Protein AF-A0A4Q8QFT1-F1 (afdb_monomer_lite)

Structure (mmCIF, N/CA/C/O backbone):
data_AF-A0A4Q8QFT1-F1
#
_entry.id   AF-A0A4Q8QFT1-F1
#
loop_
_atom_site.group_PDB
_atom_site.id
_atom_site.type_symbol
_atom_site.label_atom_id
_atom_site.label_alt_id
_atom_site.label_comp_id
_atom_site.label_asym_id
_atom_site.label_entity_id
_atom_site.label_seq_id
_atom_site.pdbx_PDB_ins_code
_atom_site.Cartn_x
_atom_site.Cartn_y
_atom_site.Cartn_z
_atom_site.occupancy
_atom_site.B_iso_or_equiv
_atom_site.auth_seq_id
_atom_site.auth_comp_id
_atom_site.auth_asym_id
_atom_site.auth_atom_id
_atom_site.pdbx_PDB_model_num
ATOM 1 N N . MET A 1 1 ? 24.490 10.107 -1.177 1.00 33.62 1 MET A N 1
ATOM 2 C CA . MET A 1 1 ? 25.177 9.523 0.002 1.00 33.62 1 MET A CA 1
ATOM 3 C C . MET A 1 1 ? 24.137 9.169 1.036 1.00 33.62 1 MET A C 1
ATOM 5 O O . MET A 1 1 ? 23.524 10.052 1.616 1.00 33.62 1 MET A O 1
ATOM 9 N N . SER A 1 2 ? 23.930 7.888 1.271 1.00 49.56 2 SER A N 1
ATOM 10 C CA . SER A 1 2 ? 23.260 7.439 2.472 1.00 49.56 2 SER A CA 1
ATOM 11 C C . SER A 1 2 ? 24.246 7.250 3.593 1.00 49.56 2 SER A C 1
ATOM 13 O O . SER A 1 2 ? 25.058 6.325 3.581 1.00 49.56 2 SER A O 1
ATOM 15 N N . SER A 1 3 ? 24.185 8.146 4.560 1.00 56.50 3 SER A N 1
ATOM 16 C CA . SER A 1 3 ? 25.059 8.032 5.708 1.00 56.50 3 SER A CA 1
ATOM 17 C C . SER A 1 3 ? 24.629 6.839 6.575 1.00 56.50 3 SER A C 1
ATOM 19 O O . SER A 1 3 ? 23.431 6.697 6.842 1.00 56.50 3 SER A O 1
ATOM 21 N N . PRO A 1 4 ? 25.567 6.020 7.087 1.00 64.75 4 PRO A N 1
ATOM 22 C CA . PRO A 1 4 ? 25.336 5.128 8.226 1.00 64.75 4 PRO A CA 1
ATOM 23 C C . PRO A 1 4 ? 24.526 5.784 9.361 1.00 64.75 4 PRO A C 1
ATOM 25 O O . PRO A 1 4 ? 23.740 5.110 10.024 1.00 64.75 4 PRO A O 1
ATOM 28 N N . LEU A 1 5 ? 24.622 7.112 9.514 1.00 73.19 5 LEU A N 1
ATOM 29 C CA . LEU A 1 5 ? 23.831 7.906 10.456 1.00 73.19 5 LEU A CA 1
ATOM 30 C C . LEU A 1 5 ? 22.317 7.839 10.204 1.00 73.19 5 LEU A C 1
ATOM 32 O O . LEU A 1 5 ? 21.556 7.787 11.163 1.00 73.19 5 LEU A O 1
ATOM 36 N N . ALA A 1 6 ? 21.856 7.783 8.950 1.00 75.44 6 ALA A N 1
ATOM 37 C CA . ALA A 1 6 ? 20.427 7.676 8.639 1.00 75.44 6 ALA A CA 1
ATOM 38 C C . ALA A 1 6 ? 19.854 6.321 9.087 1.00 75.44 6 ALA A C 1
ATOM 40 O O . ALA A 1 6 ? 18.759 6.249 9.648 1.00 75.44 6 ALA A O 1
ATOM 41 N N . LYS A 1 7 ? 20.628 5.242 8.906 1.00 78.75 7 LYS A N 1
ATOM 42 C CA . LYS A 1 7 ? 20.281 3.903 9.402 1.00 78.75 7 LYS A CA 1
ATOM 43 C C . LYS A 1 7 ? 20.263 3.865 10.930 1.00 78.75 7 LYS A C 1
ATOM 45 O O . LYS A 1 7 ? 19.356 3.272 11.510 1.00 78.75 7 LYS A O 1
ATOM 50 N N . VAL A 1 8 ? 21.246 4.490 11.583 1.00 82.38 8 VAL A N 1
ATOM 51 C CA . VAL A 1 8 ? 21.288 4.608 13.050 1.00 82.38 8 VAL A CA 1
ATOM 52 C C . VAL A 1 8 ? 20.075 5.387 13.558 1.00 82.38 8 VAL A C 1
ATOM 54 O O . VAL A 1 8 ? 19.358 4.870 14.408 1.00 82.38 8 VAL A O 1
ATOM 57 N N . ALA A 1 9 ? 19.772 6.552 12.980 1.00 83.50 9 ALA A N 1
ATOM 58 C CA . ALA A 1 9 ? 18.616 7.365 13.354 1.00 83.50 9 ALA A CA 1
ATOM 59 C C . ALA A 1 9 ? 17.297 6.585 13.233 1.00 83.50 9 ALA A C 1
ATOM 61 O O . ALA A 1 9 ? 16.514 6.556 14.180 1.00 83.50 9 ALA A O 1
ATOM 62 N N . LYS A 1 10 ? 17.087 5.871 12.117 1.00 85.12 10 LYS A N 1
ATOM 63 C CA . LYS A 1 10 ? 15.889 5.037 11.922 1.00 85.12 10 LYS A CA 1
ATOM 64 C C . LYS A 1 10 ? 15.809 3.867 12.902 1.00 85.12 10 LYS A C 1
ATOM 66 O O . LYS A 1 10 ? 14.721 3.531 13.360 1.00 85.12 10 LYS A O 1
ATOM 71 N N . ASN A 1 11 ? 16.936 3.253 13.263 1.00 87.06 11 ASN A N 1
ATOM 72 C CA . ASN A 1 11 ? 16.959 2.220 14.301 1.00 87.06 11 ASN A CA 1
ATOM 73 C C . ASN A 1 11 ? 16.619 2.775 15.688 1.00 87.06 11 ASN A C 1
ATOM 75 O O . ASN A 1 11 ? 15.881 2.118 16.420 1.00 87.06 11 ASN A O 1
ATOM 79 N N . SER A 1 12 ? 17.115 3.964 16.032 1.00 86.50 12 SER A N 1
ATOM 80 C CA . SER A 1 12 ? 16.782 4.632 17.294 1.00 86.50 12 SER A CA 1
ATOM 81 C C . SER A 1 12 ? 15.302 5.013 17.353 1.00 86.50 12 SER A C 1
ATOM 83 O O . SER A 1 12 ? 14.643 4.727 18.348 1.00 86.50 12 SER A O 1
ATOM 85 N N . GLU A 1 13 ? 14.754 5.574 16.271 1.00 86.88 13 GLU A N 1
ATOM 86 C CA . GLU A 1 13 ? 13.317 5.853 16.130 1.00 86.88 13 GLU A CA 1
ATOM 87 C C . GLU A 1 13 ? 12.492 4.572 16.323 1.00 86.88 13 GLU A C 1
ATOM 89 O O . GLU A 1 13 ? 11.608 4.537 17.173 1.00 86.88 13 GLU A O 1
ATOM 94 N N . ALA A 1 14 ? 12.859 3.478 15.644 1.00 89.94 14 ALA A N 1
ATOM 95 C CA . ALA A 1 14 ? 12.189 2.183 15.789 1.00 89.94 14 ALA A CA 1
ATOM 96 C C . ALA A 1 14 ? 12.246 1.624 17.214 1.00 89.94 14 ALA A C 1
ATOM 98 O O . ALA A 1 14 ? 11.311 0.958 17.654 1.00 89.94 14 ALA A O 1
ATOM 99 N N . PHE A 1 15 ? 13.359 1.833 17.918 1.00 91.06 15 PHE A N 1
ATOM 100 C CA . PHE A 1 15 ? 13.510 1.391 19.299 1.00 91.06 15 PHE A CA 1
ATOM 101 C C . PHE A 1 15 ? 12.577 2.170 20.229 1.00 91.06 15 PHE A C 1
ATOM 103 O O . PHE A 1 15 ? 11.862 1.557 21.020 1.00 91.06 15 PHE A O 1
ATOM 110 N N . LEU A 1 16 ? 12.533 3.499 20.092 1.00 90.38 16 LEU A N 1
ATOM 111 C CA . LEU A 1 16 ? 11.620 4.352 20.855 1.00 90.38 16 LEU A CA 1
ATOM 112 C C . LEU A 1 16 ? 10.160 4.004 20.564 1.00 90.38 16 LEU A C 1
ATOM 114 O O . LEU A 1 16 ? 9.361 3.867 21.485 1.00 90.38 16 LEU A O 1
ATOM 118 N N . ASP A 1 17 ? 9.825 3.804 19.297 1.00 90.50 17 ASP A N 1
ATOM 119 C CA . ASP A 1 17 ? 8.504 3.378 18.852 1.00 90.50 17 ASP A CA 1
ATOM 120 C C . ASP A 1 17 ? 8.112 2.012 19.429 1.00 90.50 17 ASP A C 1
ATOM 122 O O . ASP A 1 17 ? 7.012 1.847 19.954 1.00 90.50 17 ASP A O 1
ATOM 126 N N . ALA A 1 18 ? 9.025 1.038 19.414 1.00 90.50 18 ALA A N 1
ATOM 127 C CA . ALA A 1 18 ? 8.789 -0.267 20.023 1.00 90.50 18 ALA A CA 1
ATOM 128 C C . ALA A 1 18 ? 8.604 -0.163 21.543 1.00 90.50 18 ALA A C 1
ATOM 130 O O . ALA A 1 18 ? 7.775 -0.877 22.109 1.00 90.50 18 ALA A O 1
ATOM 131 N N . ALA A 1 19 ? 9.355 0.714 22.213 1.00 90.31 19 ALA A N 1
ATOM 132 C CA . ALA A 1 19 ? 9.178 0.973 23.636 1.00 90.31 19 ALA A CA 1
ATOM 133 C C . ALA A 1 19 ? 7.799 1.588 23.913 1.00 90.31 19 ALA A C 1
ATOM 135 O O . ALA A 1 19 ? 7.084 1.093 24.780 1.00 90.31 19 ALA A O 1
ATOM 136 N N . LYS A 1 20 ? 7.377 2.592 23.133 1.00 88.31 20 LYS A N 1
ATOM 137 C CA . LYS A 1 20 ? 6.051 3.221 23.253 1.00 88.31 20 LYS A CA 1
ATOM 138 C C . LYS A 1 20 ? 4.916 2.216 23.061 1.00 88.31 20 LYS A C 1
ATOM 140 O O . LYS A 1 20 ? 4.026 2.165 23.902 1.00 88.31 20 LYS A O 1
ATOM 145 N N . VAL A 1 21 ? 4.984 1.375 22.025 1.00 88.69 21 VAL A N 1
ATOM 146 C CA . VAL A 1 21 ? 3.979 0.326 21.775 1.00 88.69 21 VAL A CA 1
ATOM 147 C C . VAL A 1 21 ? 3.873 -0.648 22.948 1.00 88.69 21 VAL A C 1
ATOM 149 O O . VAL A 1 21 ? 2.775 -1.040 23.317 1.00 88.69 21 VAL A O 1
ATOM 152 N N . ASN A 1 22 ? 4.996 -1.031 23.563 1.00 86.31 22 ASN A N 1
ATOM 153 C CA . ASN A 1 22 ? 4.980 -1.978 24.682 1.00 86.31 22 ASN A CA 1
ATOM 154 C C . ASN A 1 22 ? 4.609 -1.345 26.032 1.00 86.31 22 ASN A C 1
ATOM 156 O O . ASN A 1 22 ? 4.124 -2.053 26.910 1.00 86.31 22 ASN A O 1
ATOM 160 N N . LEU A 1 23 ? 4.862 -0.047 26.219 1.00 82.00 23 LEU A N 1
ATOM 161 C CA . LEU A 1 23 ? 4.560 0.686 27.457 1.00 82.00 23 LEU A CA 1
ATOM 162 C C . LEU A 1 23 ? 3.166 1.320 27.453 1.00 82.00 23 LEU A C 1
ATOM 164 O O . LEU A 1 23 ? 2.661 1.698 28.510 1.00 82.00 23 LEU A O 1
ATOM 168 N N . SER A 1 24 ? 2.557 1.454 26.275 1.00 69.94 24 SER A N 1
ATOM 169 C CA . SER A 1 24 ? 1.203 1.955 26.090 1.00 69.94 24 SER A CA 1
ATOM 170 C C . SER A 1 24 ? 0.204 1.129 26.901 1.00 69.94 24 SER A C 1
ATOM 172 O O . SER A 1 24 ? -0.153 0.016 26.532 1.00 69.94 24 SER A O 1
ATOM 174 N N . ARG A 1 25 ? -0.270 1.706 28.009 1.00 60.06 25 ARG A N 1
ATOM 175 C CA . ARG A 1 25 ? -1.475 1.274 28.734 1.00 60.06 25 ARG A CA 1
ATOM 176 C C . ARG A 1 25 ? -2.699 2.051 28.237 1.00 60.06 25 ARG A C 1
ATOM 178 O O . ARG A 1 25 ? -3.526 2.469 29.044 1.00 60.06 25 ARG A O 1
ATOM 185 N N . GLN A 1 26 ? -2.753 2.370 26.941 1.00 56.00 26 GLN A N 1
ATOM 186 C CA . GLN A 1 26 ? -3.899 3.088 26.386 1.00 56.00 26 GLN A CA 1
ATOM 187 C C . GLN A 1 26 ? -5.148 2.216 26.586 1.00 56.00 26 GLN A C 1
ATOM 189 O O . GLN A 1 26 ? -5.108 1.030 26.252 1.00 56.00 26 GLN A O 1
ATOM 194 N N . PRO A 1 27 ? -6.239 2.754 27.160 1.00 50.34 27 PRO A N 1
ATOM 195 C CA . PRO A 1 27 ? -7.501 2.038 27.176 1.00 50.34 27 PRO A CA 1
ATOM 196 C C . PRO A 1 27 ? -7.881 1.748 25.726 1.00 50.34 27 PRO A C 1
ATOM 198 O O . PRO A 1 27 ? -7.810 2.640 24.881 1.00 50.34 27 PRO A O 1
ATOM 201 N N . SER A 1 28 ? -8.256 0.500 25.443 1.00 51.12 28 SER A N 1
ATOM 202 C CA . SER A 1 28 ? -8.772 0.081 24.146 1.00 51.12 28 SER A CA 1
ATOM 203 C C . SER A 1 28 ? -10.088 0.820 23.883 1.00 51.12 28 SER A C 1
ATOM 205 O O . SER A 1 28 ? -11.179 0.280 24.093 1.00 51.12 28 SER A O 1
ATOM 207 N N . ASN A 1 29 ? -10.029 2.078 23.451 1.00 50.47 29 ASN A N 1
ATOM 208 C CA . ASN A 1 29 ? -11.155 2.619 22.721 1.00 50.47 29 ASN A CA 1
ATOM 209 C C . ASN A 1 29 ? -11.280 1.708 21.507 1.00 50.47 29 ASN A C 1
ATOM 211 O O . ASN A 1 29 ? -10.349 1.589 20.713 1.00 50.47 29 ASN A O 1
ATOM 215 N N . LYS A 1 30 ? -12.400 0.980 21.443 1.00 58.16 30 LYS A N 1
ATOM 216 C CA . LYS A 1 30 ? -12.772 0.044 20.373 1.00 58.16 30 LYS A CA 1
ATOM 217 C C . LYS A 1 30 ? -13.041 0.811 19.077 1.00 58.16 30 LYS A C 1
ATOM 219 O O . LYS A 1 30 ? -14.111 0.712 18.488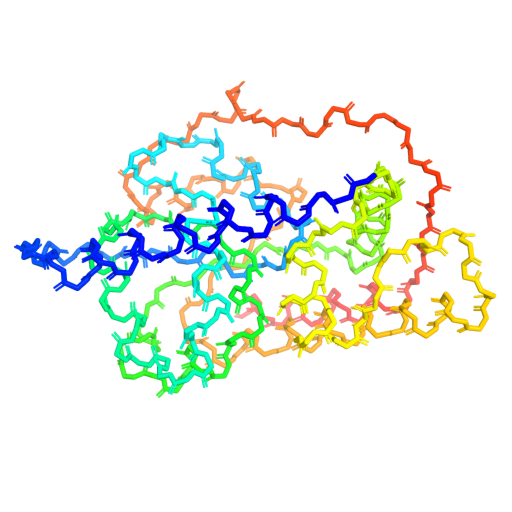 1.00 58.16 30 LYS A O 1
ATOM 224 N N . GLN A 1 31 ? -12.117 1.675 18.688 1.00 67.44 31 GLN A N 1
ATOM 225 C CA . GLN A 1 31 ? -12.211 2.425 17.468 1.00 67.44 31 GLN A CA 1
ATOM 226 C C . GLN A 1 31 ? -11.905 1.452 16.338 1.00 67.44 31 GLN A C 1
ATOM 228 O O . GLN A 1 31 ? -10.826 0.858 16.286 1.00 67.44 31 GLN A O 1
ATOM 233 N N . ASN A 1 32 ? -12.888 1.252 15.467 1.00 84.25 32 ASN A N 1
ATOM 234 C CA . ASN A 1 32 ? -12.724 0.439 14.274 1.00 84.25 32 ASN A CA 1
ATOM 235 C C . ASN A 1 32 ? -11.821 1.206 13.303 1.00 84.25 32 ASN A C 1
ATOM 237 O O . ASN A 1 32 ? -12.281 2.076 12.567 1.00 84.25 32 ASN A O 1
ATOM 241 N N . THR A 1 33 ? -10.518 0.934 13.358 1.00 94.44 33 THR A N 1
ATOM 242 C CA . THR A 1 33 ? -9.551 1.465 12.396 1.00 94.44 33 THR A CA 1
ATOM 243 C C . THR A 1 33 ? -9.812 0.837 11.032 1.00 94.44 33 THR A C 1
ATOM 245 O O . THR A 1 33 ? -9.770 -0.385 10.895 1.00 94.44 33 THR A O 1
ATOM 248 N N . ALA A 1 34 ? -10.042 1.670 10.020 1.00 97.50 34 ALA A N 1
ATOM 249 C CA . ALA A 1 34 ? -10.002 1.238 8.630 1.00 97.50 34 ALA A CA 1
ATOM 250 C C . ALA A 1 34 ? -8.559 1.264 8.103 1.00 97.50 34 ALA A C 1
ATOM 252 O O . ALA A 1 34 ? -7.752 2.111 8.500 1.00 97.50 34 ALA A O 1
ATOM 253 N N . TYR A 1 35 ? -8.231 0.364 7.178 1.00 98.31 35 TYR A N 1
ATOM 254 C CA . TYR A 1 35 ? -6.881 0.240 6.624 1.00 98.31 35 TYR A CA 1
ATOM 255 C C . TYR A 1 35 ? -6.883 0.434 5.114 1.00 98.31 35 TYR A C 1
ATOM 257 O O . TYR A 1 35 ? -7.436 -0.373 4.372 1.00 98.31 35 TYR A O 1
ATOM 265 N N . LEU A 1 36 ? -6.202 1.471 4.632 1.00 98.06 36 LEU A N 1
ATOM 266 C CA . LEU A 1 36 ? -5.877 1.594 3.218 1.00 98.06 36 LEU A CA 1
ATOM 267 C C . LEU A 1 36 ? -4.646 0.736 2.906 1.00 98.06 36 LEU A C 1
ATOM 269 O O . LEU A 1 36 ? -3.524 1.068 3.299 1.00 98.06 36 LEU A O 1
ATOM 273 N N . ILE A 1 37 ? -4.875 -0.341 2.156 1.00 97.88 37 ILE A N 1
ATOM 274 C CA . ILE A 1 37 ? -3.892 -1.406 1.899 1.00 97.88 37 ILE A CA 1
ATOM 275 C C . ILE A 1 37 ? -3.194 -1.301 0.541 1.00 97.88 37 ILE A C 1
ATOM 277 O O . ILE A 1 37 ? -2.301 -2.088 0.234 1.00 97.88 37 ILE A O 1
ATOM 281 N N . SER A 1 38 ? -3.575 -0.327 -0.284 1.00 97.50 38 SER A N 1
ATOM 282 C CA . SER A 1 38 ? -3.031 -0.176 -1.634 1.00 97.50 38 SER A CA 1
ATOM 283 C C . SER A 1 38 ? -1.526 0.112 -1.640 1.00 97.50 38 SER A C 1
ATOM 285 O O . SER A 1 38 ? -1.074 0.961 -0.868 1.00 97.50 38 SER A O 1
ATOM 287 N N . PRO A 1 39 ? -0.746 -0.493 -2.560 1.00 96.38 39 PRO A N 1
ATOM 288 C CA . PRO A 1 39 ? 0.695 -0.302 -2.657 1.00 96.38 39 PRO A CA 1
ATOM 289 C C . PRO A 1 39 ? 1.123 1.164 -2.724 1.00 96.38 39 PRO A C 1
ATOM 291 O O . PRO A 1 39 ? 0.355 2.063 -3.076 1.00 96.38 39 PRO A O 1
ATOM 294 N N . PHE A 1 40 ? 2.401 1.432 -2.464 1.00 93.00 40 PHE A N 1
ATOM 295 C CA . PHE A 1 40 ? 2.987 2.760 -2.671 1.00 93.00 40 PHE A CA 1
ATOM 296 C C . PHE A 1 40 ? 2.638 3.331 -4.044 1.00 93.00 40 PHE A C 1
ATOM 298 O O . PHE A 1 40 ? 2.544 2.599 -5.017 1.00 93.00 40 PHE A O 1
ATOM 305 N N . LYS A 1 41 ? 2.486 4.657 -4.143 1.00 93.12 41 LYS A N 1
ATOM 306 C CA . LYS A 1 41 ? 2.143 5.354 -5.400 1.00 93.12 41 LYS A CA 1
ATOM 307 C C . LYS A 1 41 ? 0.743 5.042 -5.949 1.00 93.12 41 LYS A C 1
ATOM 309 O O . LYS A 1 41 ? 0.476 5.342 -7.105 1.00 93.12 41 LYS A O 1
ATOM 314 N N . THR A 1 42 ? -0.190 4.554 -5.141 1.00 93.69 42 THR A N 1
ATOM 315 C CA . THR A 1 42 ? -1.616 4.415 -5.518 1.00 93.69 42 THR A CA 1
ATOM 316 C C . THR A 1 42 ? -2.494 5.579 -5.056 1.00 93.69 42 THR A C 1
ATOM 318 O O . THR A 1 42 ? -3.698 5.537 -5.241 1.00 93.69 42 THR A O 1
ATOM 321 N N . GLY A 1 43 ? -1.908 6.635 -4.479 1.00 91.62 43 GLY A N 1
ATOM 322 C CA . GLY A 1 43 ? -2.661 7.782 -3.950 1.00 91.62 43 GLY A CA 1
ATOM 323 C C . GLY A 1 43 ? -2.836 7.786 -2.431 1.00 91.62 43 GLY A C 1
ATOM 324 O O . GLY A 1 43 ? -3.508 8.666 -1.910 1.00 91.62 43 GLY A O 1
ATOM 325 N N . THR A 1 44 ? -2.171 6.882 -1.704 1.00 92.50 44 THR A N 1
ATOM 326 C CA . THR A 1 44 ? -2.231 6.825 -0.232 1.00 92.50 44 THR A CA 1
ATOM 327 C C . THR A 1 44 ? -1.890 8.152 0.459 1.00 92.50 44 THR A C 1
ATOM 329 O O . THR A 1 44 ? -2.599 8.551 1.374 1.00 92.50 44 THR A O 1
ATOM 332 N N . TYR A 1 45 ? -0.867 8.870 -0.033 1.00 92.44 45 TYR A N 1
ATOM 333 C CA . TYR A 1 45 ? -0.467 10.205 0.454 1.00 92.44 45 TYR A CA 1
ATOM 334 C C . TYR A 1 45 ? -1.562 11.257 0.261 1.00 92.44 45 TYR A C 1
ATOM 336 O O . TYR A 1 45 ? -1.809 12.087 1.133 1.00 92.44 45 TYR A O 1
ATOM 344 N N . TYR A 1 46 ? -2.222 11.212 -0.899 1.00 93.94 46 TYR A N 1
ATOM 345 C CA . TYR A 1 46 ? -3.306 12.130 -1.217 1.00 93.94 46 TYR A CA 1
ATOM 346 C C . TYR A 1 46 ? -4.466 11.923 -0.245 1.00 93.94 46 TYR A C 1
ATOM 348 O O . TYR A 1 46 ? -4.880 12.871 0.421 1.00 93.94 46 TYR A O 1
ATOM 356 N N . LEU A 1 47 ? -4.914 10.671 -0.098 1.00 94.12 47 LEU A N 1
ATOM 357 C CA . LEU A 1 47 ? -6.049 10.351 0.755 1.00 94.12 47 LEU A CA 1
ATOM 358 C C . LEU A 1 47 ? -5.801 10.755 2.210 1.00 94.12 47 LEU A C 1
ATOM 360 O O . LEU A 1 47 ? -6.620 11.458 2.789 1.00 94.12 47 LEU A O 1
ATOM 364 N N . SER A 1 48 ? -4.657 10.383 2.791 1.00 95.38 48 SER A N 1
ATOM 365 C CA . SER A 1 48 ? -4.348 10.764 4.175 1.00 95.38 48 SER A CA 1
ATOM 366 C C . SER A 1 48 ? -4.331 12.277 4.378 1.00 95.38 48 SER A C 1
ATOM 368 O O . SER A 1 48 ? -4.778 12.761 5.410 1.00 95.38 48 SER A O 1
ATOM 370 N N . SER A 1 49 ? -3.846 13.033 3.387 1.00 95.00 49 SER A N 1
ATOM 371 C CA . SER A 1 49 ? -3.770 14.496 3.469 1.00 95.00 49 SER A CA 1
ATOM 372 C C . SER A 1 49 ? -5.123 15.204 3.356 1.00 95.00 49 SER A C 1
ATOM 374 O O . SER A 1 49 ? -5.196 16.404 3.606 1.00 95.00 49 SER A O 1
ATOM 376 N N . CYS A 1 50 ? -6.192 14.479 3.010 1.00 95.69 50 CYS A N 1
ATOM 377 C CA . CYS A 1 50 ? -7.552 15.009 3.056 1.00 95.69 50 CYS A CA 1
ATOM 378 C C . CYS A 1 50 ? -8.083 15.118 4.494 1.00 95.69 50 CYS A C 1
ATOM 380 O O . CYS A 1 50 ? -9.093 15.775 4.707 1.00 95.69 50 CYS A O 1
ATOM 382 N N . TYR A 1 51 ? -7.427 14.512 5.485 1.00 96.19 51 TYR A N 1
ATOM 383 C CA . TYR A 1 51 ? -7.915 14.445 6.862 1.00 96.19 51 TYR A CA 1
ATOM 384 C C . TYR A 1 51 ? -6.888 14.999 7.856 1.00 96.19 51 TYR A C 1
ATOM 386 O O . TYR A 1 51 ? -5.722 15.232 7.532 1.00 96.19 51 TYR A O 1
ATOM 394 N N . LYS A 1 52 ? -7.323 15.218 9.101 1.00 93.38 52 LYS A N 1
ATOM 395 C CA . LYS A 1 52 ? -6.427 15.622 10.193 1.00 93.38 52 LYS A CA 1
ATOM 396 C C . LYS A 1 52 ? -5.522 14.455 10.606 1.00 93.38 52 LYS A C 1
ATOM 398 O O . LYS A 1 52 ? -6.005 13.346 10.837 1.00 93.38 52 LYS A O 1
ATOM 403 N N . SER A 1 53 ? -4.232 14.745 10.791 1.00 92.25 53 SER A N 1
ATOM 404 C CA . SER A 1 53 ? -3.190 13.764 11.131 1.00 92.25 53 SER A CA 1
ATOM 405 C C . SER A 1 53 ? -3.395 13.040 12.463 1.00 92.25 53 SER A C 1
ATOM 407 O O . SER A 1 53 ? -2.836 11.966 12.669 1.00 92.25 53 SER A O 1
ATOM 409 N N . ASP A 1 54 ? -4.190 13.612 13.367 1.00 91.62 54 ASP A N 1
ATOM 410 C CA . ASP A 1 54 ? -4.478 13.010 14.674 1.00 91.62 54 ASP A CA 1
ATOM 411 C C . ASP A 1 54 ? -5.361 11.760 14.548 1.00 91.62 54 ASP A C 1
ATOM 413 O O . ASP A 1 54 ? -5.315 10.884 15.404 1.00 91.62 54 ASP A O 1
ATOM 417 N N . TYR A 1 55 ? -6.139 11.657 13.465 1.00 93.88 55 TYR A N 1
ATOM 418 C CA . TYR A 1 55 ? -7.064 10.545 13.231 1.00 93.88 55 TYR A CA 1
ATOM 419 C C . TYR A 1 55 ? -6.681 9.691 12.026 1.00 93.88 55 TYR A C 1
ATOM 421 O O . TYR A 1 55 ? -7.017 8.507 11.978 1.00 93.88 55 TYR A O 1
ATOM 429 N N . VAL A 1 56 ? -6.003 10.289 11.045 1.00 96.38 56 VAL A N 1
ATOM 430 C CA . VAL A 1 56 ? -5.610 9.627 9.803 1.00 96.38 56 VAL A CA 1
ATOM 431 C C . VAL A 1 56 ? -4.130 9.839 9.569 1.00 96.38 56 VAL A C 1
ATOM 433 O O . VAL A 1 56 ? -3.680 10.970 9.406 1.00 96.38 56 VAL A O 1
ATOM 436 N N . GLN A 1 57 ? -3.361 8.756 9.513 1.00 96.06 57 GLN A N 1
ATOM 437 C CA . GLN A 1 57 ? -1.918 8.853 9.301 1.00 96.06 57 GLN A CA 1
ATOM 438 C C . GLN A 1 57 ? -1.462 8.052 8.106 1.00 96.06 57 GLN A C 1
ATOM 440 O O . GLN A 1 57 ? -1.978 6.982 7.790 1.00 96.06 57 GLN A O 1
ATOM 445 N N . GLN A 1 58 ? -0.426 8.574 7.466 1.00 94.38 58 GLN A N 1
ATOM 446 C CA . GLN A 1 58 ? 0.244 7.898 6.384 1.00 94.38 58 GLN A CA 1
ATOM 447 C C . GLN A 1 58 ? 1.493 7.182 6.866 1.00 94.38 58 GLN A C 1
ATOM 449 O O . GLN A 1 58 ? 2.412 7.816 7.381 1.00 94.38 58 GLN A O 1
ATOM 454 N N . GLN A 1 59 ? 1.556 5.880 6.588 1.00 92.75 59 GLN A N 1
ATOM 455 C CA . GLN A 1 59 ? 2.720 5.043 6.868 1.00 92.75 59 GLN A CA 1
ATOM 456 C C . GLN A 1 59 ? 3.231 5.158 8.326 1.00 92.75 59 GLN A C 1
ATOM 458 O O . GLN A 1 59 ? 4.454 5.167 8.524 1.00 92.75 59 GLN A O 1
ATOM 463 N N . PRO A 1 60 ? 2.360 5.261 9.359 1.00 94.62 60 PRO A N 1
ATOM 46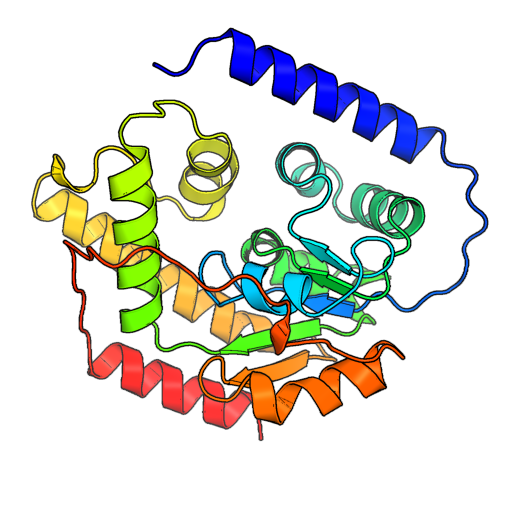4 C CA . PRO A 1 60 ? 2.826 5.390 10.734 1.00 94.62 60 PRO A CA 1
ATOM 465 C C . PRO A 1 60 ? 3.692 4.190 11.120 1.00 94.62 60 PRO A C 1
ATOM 467 O O . PRO A 1 60 ? 3.355 3.037 10.839 1.00 94.62 60 PRO A O 1
ATOM 470 N N . MET A 1 61 ? 4.834 4.457 11.758 1.00 93.94 61 MET A N 1
ATOM 471 C CA . MET A 1 61 ? 5.758 3.426 12.246 1.00 93.94 61 MET A CA 1
ATOM 472 C C . MET A 1 61 ? 6.217 2.425 11.165 1.00 93.94 61 MET A C 1
ATOM 474 O O . MET A 1 61 ? 6.525 1.269 11.473 1.00 93.94 61 MET A O 1
ATOM 478 N N . GLN A 1 62 ? 6.250 2.823 9.887 1.00 93.75 62 GLN A N 1
ATOM 479 C CA . GLN A 1 62 ? 6.527 1.921 8.760 1.00 93.75 62 GLN A CA 1
ATOM 480 C C . GLN A 1 62 ? 7.828 1.128 8.927 1.00 93.75 62 GLN A C 1
ATOM 482 O O . GLN A 1 62 ? 7.843 -0.088 8.745 1.00 93.75 62 GLN A O 1
ATOM 487 N N . TYR A 1 63 ? 8.920 1.803 9.295 1.00 93.06 63 TYR A N 1
ATOM 488 C CA . TYR A 1 63 ? 10.223 1.154 9.436 1.00 93.06 63 TYR A CA 1
ATOM 489 C C . TYR A 1 63 ? 10.217 0.073 10.529 1.00 93.06 63 TYR A C 1
ATOM 491 O O . TYR A 1 63 ? 10.767 -1.011 10.332 1.00 93.06 63 TYR A O 1
ATOM 499 N N . LEU A 1 64 ? 9.564 0.335 11.668 1.00 94.81 64 LEU A N 1
ATOM 500 C CA . LEU A 1 64 ? 9.399 -0.671 12.717 1.00 94.81 64 LEU A CA 1
ATOM 501 C C . LEU A 1 64 ? 8.500 -1.820 12.246 1.00 94.81 64 LEU A C 1
ATOM 503 O O . LEU A 1 64 ? 8.828 -2.980 12.489 1.00 94.81 64 LEU A O 1
ATOM 507 N N . SER A 1 65 ? 7.408 -1.497 11.552 1.00 96.25 65 SER A N 1
ATOM 508 C CA . SER A 1 65 ? 6.413 -2.468 11.082 1.00 96.25 65 SER A CA 1
ATOM 509 C C . SER A 1 65 ? 7.043 -3.502 10.153 1.00 96.25 65 SER A C 1
ATOM 511 O O . SER A 1 65 ? 6.987 -4.696 10.442 1.00 96.25 65 SER A O 1
ATOM 513 N N . LEU A 1 66 ? 7.788 -3.044 9.142 1.00 94.75 66 LEU A N 1
ATOM 514 C CA . LEU A 1 66 ? 8.527 -3.908 8.214 1.00 94.75 66 LEU A CA 1
ATOM 515 C C . LEU A 1 66 ? 9.584 -4.796 8.900 1.00 94.75 66 LEU A C 1
ATOM 517 O O . LEU A 1 66 ? 9.976 -5.818 8.353 1.00 94.75 66 LEU A O 1
ATOM 521 N N . LYS A 1 67 ? 10.068 -4.435 10.098 1.00 93.75 67 LYS A N 1
ATOM 522 C CA . LYS A 1 67 ? 11.044 -5.244 10.858 1.00 93.75 67 LYS A CA 1
ATOM 523 C C . LYS A 1 67 ? 10.406 -6.253 11.815 1.00 93.75 67 LYS A C 1
ATOM 525 O O . LYS A 1 67 ? 11.125 -7.118 12.333 1.00 93.75 67 LYS A O 1
ATOM 530 N N . LYS A 1 68 ? 9.126 -6.083 12.153 1.00 95.12 68 LYS A N 1
ATOM 531 C CA . LYS A 1 68 ? 8.470 -6.798 13.259 1.00 95.12 68 LYS A CA 1
ATOM 532 C C . LYS A 1 68 ? 7.328 -7.697 12.811 1.00 95.12 68 LYS A C 1
ATOM 534 O O . LYS A 1 68 ? 7.204 -8.772 13.394 1.00 95.12 68 LYS A O 1
ATOM 539 N N . LEU A 1 69 ? 6.564 -7.300 11.793 1.00 95.62 69 LEU A N 1
ATOM 540 C CA . LEU A 1 69 ? 5.404 -8.063 11.323 1.00 95.62 69 LEU A CA 1
ATOM 541 C C . LEU A 1 69 ? 5.787 -9.490 10.905 1.00 95.62 69 LEU A C 1
ATOM 543 O O . LEU A 1 69 ? 5.130 -10.431 11.320 1.00 95.62 69 LEU A O 1
ATOM 547 N N . ASP A 1 70 ? 6.932 -9.670 10.244 1.00 93.50 70 ASP A N 1
ATOM 548 C CA . ASP A 1 70 ? 7.418 -10.992 9.802 1.00 93.50 70 ASP A CA 1
ATOM 549 C C . ASP A 1 70 ? 7.776 -11.944 10.948 1.00 93.50 70 ASP A C 1
ATOM 551 O O . ASP A 1 70 ? 7.907 -13.146 10.748 1.00 93.50 70 ASP A O 1
ATOM 555 N N . LYS A 1 71 ? 8.017 -11.408 12.148 1.00 93.25 71 LYS A N 1
ATOM 556 C CA . LYS A 1 71 ? 8.481 -12.198 13.296 1.00 93.25 71 LYS A CA 1
ATOM 557 C C . LYS A 1 71 ? 7.334 -12.660 14.176 1.00 93.25 71 LYS A C 1
ATOM 559 O O . LYS A 1 71 ? 7.417 -13.723 14.777 1.00 93.25 71 LYS A O 1
ATOM 564 N N . ASN A 1 72 ? 6.328 -11.808 14.331 1.00 92.06 72 ASN A N 1
ATOM 565 C CA . ASN A 1 72 ? 5.140 -12.080 15.122 1.00 92.06 72 ASN A CA 1
ATOM 566 C C . ASN A 1 72 ? 4.050 -11.104 14.675 1.00 92.06 72 ASN A C 1
ATOM 568 O O . ASN A 1 72 ? 3.895 -10.034 15.270 1.00 92.06 72 ASN A O 1
ATOM 572 N N . PHE A 1 73 ? 3.363 -11.463 13.588 1.00 96.62 73 PHE A N 1
ATOM 573 C CA . PHE A 1 73 ? 2.346 -10.624 12.965 1.00 96.62 73 PHE A CA 1
ATOM 574 C C . PHE A 1 73 ? 1.253 -10.262 13.967 1.00 96.62 73 PHE A C 1
ATOM 576 O O . PHE A 1 73 ? 1.120 -9.090 14.301 1.00 96.62 73 PHE A O 1
ATOM 583 N N . SER A 1 74 ? 0.566 -11.271 14.512 1.00 94.62 74 SER A N 1
ATOM 584 C CA . SER A 1 74 ? -0.621 -11.100 15.353 1.00 94.62 74 SER A CA 1
ATOM 585 C C . SER A 1 74 ? -0.365 -10.200 16.567 1.00 94.62 74 SER A C 1
ATOM 587 O O . SER A 1 74 ? -0.944 -9.120 16.691 1.00 94.62 74 SER A O 1
ATOM 589 N N . THR A 1 75 ? 0.614 -10.555 17.412 1.00 93.44 75 THR A N 1
ATOM 590 C CA . THR A 1 75 ? 0.893 -9.785 18.635 1.00 93.44 75 THR A CA 1
ATOM 591 C C . THR A 1 75 ? 1.384 -8.370 18.333 1.00 93.44 75 THR A C 1
ATOM 593 O O . THR A 1 75 ? 1.081 -7.432 19.073 1.00 93.44 75 THR A O 1
ATOM 596 N N . PHE A 1 76 ? 2.209 -8.187 17.295 1.00 95.44 76 PHE A N 1
ATOM 597 C CA . PHE A 1 76 ? 2.708 -6.853 16.966 1.00 95.44 76 PHE A CA 1
ATOM 598 C C . PHE A 1 76 ? 1.622 -5.990 16.318 1.00 95.44 76 PHE A C 1
ATOM 600 O O . PHE A 1 76 ? 1.536 -4.804 16.636 1.00 95.44 76 PHE A O 1
ATOM 607 N N . PHE A 1 77 ? 0.805 -6.572 15.441 1.00 95.25 77 PHE A N 1
ATOM 608 C CA . PHE A 1 77 ? -0.301 -5.903 14.772 1.00 95.25 77 PHE A CA 1
ATOM 609 C C . PHE A 1 77 ? -1.303 -5.347 15.783 1.00 95.25 77 PHE A C 1
ATOM 611 O O . PHE A 1 77 ? -1.554 -4.143 15.763 1.00 95.25 77 PHE A O 1
ATOM 618 N N . GLU A 1 78 ? -1.779 -6.180 16.712 1.00 92.56 78 GLU A N 1
ATOM 619 C CA . GLU A 1 78 ? -2.731 -5.789 17.759 1.00 92.56 78 GLU A CA 1
ATOM 620 C C . GLU A 1 78 ? -2.187 -4.631 18.609 1.00 92.56 78 GLU A C 1
ATOM 622 O O . GLU A 1 78 ? -2.771 -3.548 18.652 1.00 92.56 78 GLU A O 1
ATOM 627 N N . LYS A 1 79 ? -0.989 -4.796 19.188 1.00 92.12 79 LYS A N 1
ATOM 628 C CA . LYS A 1 79 ? -0.362 -3.749 20.011 1.00 92.12 79 LYS A CA 1
ATOM 629 C C . LYS A 1 79 ? -0.147 -2.446 19.244 1.00 92.12 79 LYS A C 1
ATOM 631 O O . LYS A 1 79 ? -0.309 -1.360 19.798 1.00 92.12 79 LYS A O 1
ATOM 636 N N . ARG A 1 80 ? 0.276 -2.538 17.980 1.00 93.81 80 ARG A N 1
ATOM 637 C CA . ARG A 1 80 ? 0.524 -1.368 17.134 1.00 93.81 80 ARG A CA 1
ATOM 638 C C . ARG A 1 80 ? -0.781 -0.659 16.794 1.00 93.81 80 ARG A C 1
ATOM 640 O O . ARG A 1 80 ? -0.822 0.565 16.872 1.00 93.81 80 ARG A O 1
ATOM 647 N N . LYS A 1 81 ? -1.821 -1.403 16.415 1.00 93.19 81 LYS A N 1
ATOM 648 C CA . LYS A 1 81 ? -3.158 -0.863 16.159 1.00 93.19 81 LYS A CA 1
ATOM 649 C C . LYS A 1 81 ? -3.659 -0.103 17.387 1.00 93.19 81 LYS A C 1
ATOM 651 O O . LYS A 1 81 ? -4.065 1.047 17.251 1.00 93.19 81 LYS A O 1
ATOM 656 N N . ASP A 1 82 ? -3.587 -0.710 18.566 1.00 90.88 82 ASP A N 1
ATOM 657 C CA . ASP A 1 82 ? -4.091 -0.100 19.800 1.00 90.88 82 ASP A CA 1
ATOM 658 C C . ASP A 1 82 ? -3.274 1.121 20.225 1.00 90.88 82 ASP A C 1
ATOM 660 O O . ASP A 1 82 ? -3.832 2.114 20.681 1.00 90.88 82 ASP A O 1
ATOM 664 N N . PHE A 1 83 ? -1.955 1.087 20.024 1.00 92.06 83 PHE A N 1
ATOM 665 C CA . PHE A 1 83 ? -1.098 2.246 20.257 1.00 92.06 83 PHE A CA 1
ATOM 666 C C . PHE A 1 83 ? -1.413 3.413 19.312 1.00 92.06 83 PHE A C 1
ATOM 668 O O . PHE A 1 83 ? -1.432 4.563 19.746 1.00 92.06 83 PHE A O 1
ATOM 675 N N . LEU A 1 84 ? -1.621 3.129 18.024 1.00 92.88 84 LEU A N 1
ATOM 676 C CA . LEU A 1 84 ? -1.890 4.157 17.021 1.00 92.88 84 LEU A CA 1
ATOM 677 C C . LEU A 1 84 ? -3.305 4.730 17.139 1.00 92.88 84 LEU A C 1
ATOM 679 O O . LEU A 1 84 ? -3.478 5.924 16.915 1.00 92.88 84 LEU A O 1
ATOM 683 N N . ASN A 1 85 ? -4.291 3.893 17.477 1.00 92.38 85 ASN A N 1
ATOM 684 C CA . ASN A 1 85 ? -5.688 4.271 17.711 1.00 92.38 85 ASN A CA 1
ATOM 685 C C . ASN A 1 85 ? -6.269 5.213 16.630 1.00 92.38 85 ASN A C 1
ATOM 687 O O . ASN A 1 85 ? -6.937 6.210 16.913 1.00 92.38 85 ASN A O 1
ATOM 691 N N . LEU A 1 86 ? -5.974 4.914 15.363 1.00 94.69 86 LEU A N 1
ATOM 692 C CA . LEU A 1 86 ? -6.377 5.738 14.222 1.00 94.69 86 LEU A CA 1
ATOM 693 C C . LEU A 1 86 ? -7.809 5.417 13.787 1.00 94.69 86 LEU A C 1
ATOM 695 O O . LEU A 1 86 ? -8.304 4.306 13.970 1.00 94.69 86 LEU A O 1
ATOM 699 N N . LYS A 1 87 ? -8.475 6.386 13.156 1.00 96.19 87 LYS A N 1
ATOM 700 C CA . LYS A 1 87 ? -9.704 6.150 12.383 1.00 96.19 87 LYS A CA 1
ATOM 701 C C . LYS A 1 87 ? -9.376 5.515 11.023 1.00 96.19 87 LYS A C 1
ATOM 703 O O . LYS A 1 87 ? -10.070 4.600 10.592 1.00 96.19 87 LYS A O 1
ATOM 708 N N . LEU A 1 88 ? -8.294 5.964 10.379 1.00 97.69 88 LEU A N 1
ATOM 709 C CA . LEU A 1 88 ? -7.807 5.424 9.107 1.00 97.69 88 LEU A CA 1
ATOM 710 C C . LEU A 1 88 ? -6.279 5.367 9.076 1.00 97.69 88 LEU A C 1
ATOM 712 O O . LEU A 1 88 ? -5.594 6.362 9.317 1.00 97.69 88 LEU A O 1
ATOM 716 N N . GLU A 1 89 ? -5.739 4.215 8.701 1.00 97.81 89 GLU A N 1
ATOM 717 C CA . GLU A 1 89 ? -4.319 4.064 8.424 1.00 97.81 89 GLU A CA 1
ATOM 718 C C . GLU A 1 89 ? -4.044 3.961 6.918 1.00 97.81 89 GLU A C 1
ATOM 720 O O . GLU A 1 89 ? -4.495 3.037 6.245 1.00 97.81 89 GLU A O 1
ATOM 725 N N . CYS A 1 90 ? -3.228 4.877 6.394 1.00 97.50 90 CYS A N 1
ATOM 726 C CA . CYS A 1 90 ? -2.818 4.925 4.992 1.00 97.50 90 CYS A CA 1
ATOM 727 C C . CYS A 1 90 ? -1.408 4.364 4.793 1.00 97.50 90 CYS A C 1
ATOM 729 O O . CYS A 1 90 ? -0.444 5.110 4.588 1.00 97.50 90 CYS A O 1
ATOM 731 N N . SER A 1 91 ? -1.286 3.037 4.823 1.00 95.69 91 SER A N 1
ATOM 732 C CA . SER A 1 91 ? 0.001 2.340 4.795 1.00 95.69 91 SER A CA 1
ATOM 733 C C . SER A 1 91 ? 0.099 1.360 3.635 1.00 95.69 91 SER A C 1
ATOM 735 O O . SER A 1 91 ? -0.359 0.226 3.693 1.00 95.69 91 SER A O 1
ATOM 737 N N . GLY A 1 92 ? 0.800 1.767 2.580 1.00 95.00 92 GLY A N 1
ATOM 738 C CA . GLY A 1 92 ? 1.000 0.920 1.408 1.00 95.00 92 GLY A CA 1
ATOM 739 C C . GLY A 1 92 ? 1.871 -0.314 1.638 1.00 95.00 92 GLY A C 1
ATOM 740 O O . GLY A 1 92 ? 1.896 -1.179 0.768 1.00 95.00 92 GLY A O 1
ATOM 741 N N . PHE A 1 93 ? 2.557 -0.441 2.783 1.00 96.12 93 PHE A N 1
ATOM 742 C CA . PHE A 1 93 ? 3.250 -1.691 3.103 1.00 96.12 93 PHE A CA 1
ATOM 743 C C . PHE A 1 93 ? 2.287 -2.835 3.447 1.00 96.12 93 PHE A C 1
ATOM 745 O O . PHE A 1 93 ? 2.702 -3.982 3.379 1.00 96.12 93 PHE A O 1
ATOM 752 N N . TRP A 1 94 ? 1.011 -2.573 3.760 1.00 98.00 94 TRP A N 1
ATOM 753 C CA . TRP A 1 94 ? 0.035 -3.650 3.978 1.00 98.00 94 TRP A CA 1
ATOM 754 C C . TRP A 1 94 ? -0.220 -4.494 2.727 1.00 98.00 94 TRP A C 1
ATOM 756 O O . TRP A 1 94 ? -0.625 -5.644 2.844 1.00 98.00 94 TRP A O 1
ATOM 766 N N . SER A 1 95 ? 0.097 -3.967 1.540 1.00 98.00 95 SER A N 1
ATOM 767 C CA . SER A 1 95 ? -0.025 -4.692 0.270 1.00 98.00 95 SER A CA 1
ATOM 768 C C . SER A 1 95 ? 0.774 -5.999 0.187 1.00 98.00 95 SER A C 1
ATOM 770 O O . SER A 1 95 ? 0.473 -6.821 -0.670 1.00 98.00 95 SER A O 1
ATOM 772 N N . VAL A 1 96 ? 1.768 -6.212 1.058 1.00 97.75 96 VAL A N 1
ATOM 773 C CA . VAL A 1 96 ? 2.549 -7.464 1.116 1.00 97.75 96 VAL A CA 1
ATOM 774 C C . VAL A 1 96 ? 2.146 -8.381 2.276 1.00 97.75 96 VAL A C 1
ATOM 776 O O . VAL A 1 96 ? 2.834 -9.366 2.507 1.00 97.75 96 VAL A O 1
ATOM 779 N N . TYR A 1 97 ? 1.077 -8.051 3.009 1.00 98.12 97 TYR A N 1
ATOM 780 C CA . TYR A 1 97 ? 0.615 -8.793 4.191 1.00 98.12 97 TYR A CA 1
ATOM 781 C C . TYR A 1 97 ? -0.852 -9.245 4.077 1.00 98.12 97 TYR A C 1
ATOM 783 O O . TYR A 1 97 ? -1.533 -9.413 5.085 1.00 98.12 97 TYR A O 1
ATOM 791 N N . LEU A 1 98 ? -1.401 -9.357 2.860 1.00 98.19 98 LEU A N 1
ATOM 792 C CA . LEU A 1 98 ? -2.833 -9.641 2.670 1.00 98.19 98 LEU A CA 1
ATOM 793 C C . LEU A 1 98 ? -3.244 -11.020 3.195 1.00 98.19 98 LEU A C 1
ATOM 795 O O . LEU A 1 98 ? -4.345 -11.167 3.713 1.00 98.19 98 LEU A O 1
ATOM 799 N N . GLU A 1 99 ? -2.362 -12.010 3.088 1.00 98.00 99 GLU A N 1
ATOM 800 C CA . GLU A 1 99 ? -2.615 -13.355 3.609 1.00 98.00 99 GLU A CA 1
ATOM 801 C C . GLU A 1 99 ? -2.612 -13.354 5.139 1.00 98.00 99 GLU A C 1
ATOM 803 O O . GLU A 1 99 ? -3.494 -13.941 5.759 1.00 98.00 99 GLU A O 1
ATOM 808 N N . GLU A 1 100 ? -1.668 -12.657 5.768 1.00 98.12 100 GLU A N 1
ATOM 809 C CA . GLU A 1 100 ? -1.629 -12.510 7.220 1.00 98.12 100 GLU A CA 1
ATOM 810 C C . GLU A 1 100 ? -2.842 -11.726 7.736 1.00 98.12 100 GLU A C 1
ATOM 812 O O . GLU A 1 100 ? -3.447 -12.126 8.726 1.00 98.12 100 GLU A O 1
ATOM 817 N N . LEU A 1 101 ? -3.249 -10.662 7.036 1.00 97.94 101 LEU A N 1
ATOM 818 C CA . LEU A 1 101 ? -4.460 -9.900 7.354 1.00 97.94 101 LEU A CA 1
ATOM 819 C C . LEU A 1 101 ? -5.732 -10.756 7.231 1.00 97.94 101 LEU A C 1
ATOM 821 O O . LEU A 1 101 ? -6.619 -10.631 8.067 1.00 97.94 101 LEU A O 1
ATOM 825 N N . ALA A 1 102 ? -5.816 -11.635 6.230 1.00 97.88 102 ALA A N 1
ATOM 826 C CA . ALA A 1 102 ? -6.973 -12.509 6.022 1.00 97.88 102 ALA A CA 1
ATOM 827 C C . A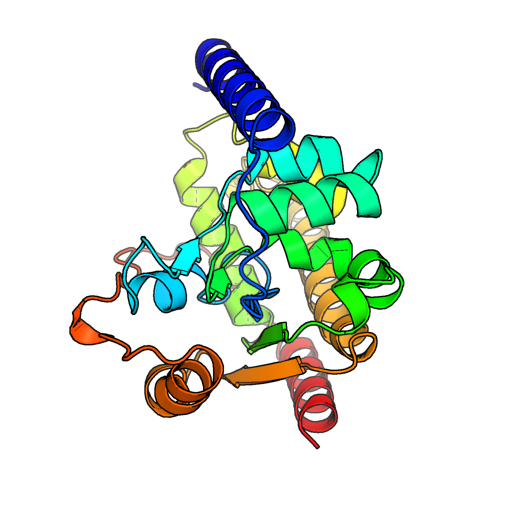LA A 1 102 ? -7.070 -13.650 7.050 1.00 97.88 102 ALA A C 1
ATOM 829 O O . ALA A 1 102 ? -8.166 -14.124 7.343 1.00 97.88 102 ALA A O 1
ATOM 830 N N . ASN A 1 103 ? -5.936 -14.103 7.593 1.00 97.31 103 ASN A N 1
ATOM 831 C CA . ASN A 1 103 ? -5.883 -15.261 8.489 1.00 97.31 103 ASN A CA 1
ATOM 832 C C . ASN A 1 103 ? -5.772 -14.898 9.979 1.00 97.31 103 ASN A C 1
ATOM 834 O O . ASN A 1 103 ? -5.983 -15.764 10.827 1.00 97.31 103 ASN A O 1
ATOM 838 N N . ASP A 1 104 ? -5.437 -13.654 10.321 1.00 96.94 104 ASP A N 1
ATOM 839 C CA . ASP A 1 104 ? -5.346 -13.208 11.713 1.00 96.94 104 ASP A CA 1
ATOM 840 C C . ASP A 1 104 ? -6.733 -12.978 12.335 1.00 96.94 104 ASP A C 1
ATOM 842 O O . ASP A 1 104 ? -7.616 -12.372 11.727 1.00 96.94 104 ASP A O 1
ATOM 846 N N . ASP A 1 105 ? -6.923 -13.447 13.572 1.00 94.12 105 ASP A N 1
ATOM 847 C CA . ASP A 1 105 ? -8.225 -13.448 14.250 1.00 94.12 105 ASP A CA 1
ATOM 848 C C . ASP A 1 105 ? -8.825 -12.060 14.456 1.00 94.12 105 ASP A C 1
ATOM 850 O O . ASP A 1 105 ? -10.050 -11.898 14.396 1.00 94.12 105 ASP A O 1
ATOM 854 N N . LEU A 1 106 ? -7.973 -11.063 14.685 1.00 92.50 106 LEU A N 1
ATOM 855 C CA . LEU A 1 106 ? -8.403 -9.684 14.828 1.00 92.50 106 LEU A CA 1
ATOM 856 C C . LEU A 1 106 ? -8.500 -9.014 13.458 1.00 92.50 106 LEU A C 1
ATOM 858 O O . LEU A 1 106 ? -9.505 -8.362 13.173 1.00 92.50 106 LEU A O 1
ATOM 862 N N . ALA A 1 107 ? -7.477 -9.175 12.616 1.00 95.62 107 ALA A N 1
ATOM 863 C CA . ALA A 1 107 ? -7.379 -8.447 11.361 1.00 95.62 107 ALA A CA 1
ATOM 864 C C . ALA A 1 107 ? -8.475 -8.825 10.360 1.00 95.62 107 ALA A C 1
ATOM 866 O O . ALA A 1 107 ? -9.076 -7.924 9.780 1.00 95.62 107 ALA A O 1
ATOM 867 N N . LYS A 1 108 ? -8.821 -10.113 10.229 1.00 95.25 108 LYS A N 1
ATOM 868 C CA . LYS A 1 108 ? -9.797 -10.599 9.232 1.00 95.25 108 LYS A CA 1
ATOM 869 C C . LYS A 1 108 ? -11.162 -9.903 9.297 1.00 95.25 108 LYS A C 1
ATOM 871 O O . LYS A 1 108 ? -11.850 -9.786 8.289 1.00 95.25 108 LYS A O 1
ATOM 876 N N . ASN A 1 109 ? -11.518 -9.385 10.476 1.00 92.81 109 ASN A N 1
ATOM 877 C CA . ASN A 1 109 ? -12.786 -8.710 10.752 1.00 92.81 109 ASN A CA 1
ATOM 878 C C . ASN A 1 109 ? -12.742 -7.180 10.553 1.00 92.81 109 ASN A C 1
ATOM 880 O O . ASN A 1 109 ? -13.737 -6.498 10.800 1.00 92.81 109 ASN A O 1
ATOM 884 N N . LEU A 1 110 ? -11.599 -6.608 10.167 1.00 95.62 110 LEU A N 1
ATOM 885 C CA . LEU A 1 110 ? -11.437 -5.164 9.974 1.00 95.62 110 LEU A CA 1
ATOM 886 C C . LEU A 1 110 ? -11.932 -4.718 8.598 1.00 95.62 110 LEU A C 1
ATOM 888 O O . LEU A 1 110 ? -12.030 -5.508 7.664 1.00 95.62 110 LEU A O 1
ATOM 892 N N . THR A 1 111 ? -12.204 -3.418 8.459 1.00 97.44 111 THR A N 1
ATOM 893 C CA . THR A 1 111 ? -12.514 -2.816 7.159 1.00 97.44 111 THR A CA 1
ATOM 894 C C . THR A 1 111 ? -11.247 -2.367 6.444 1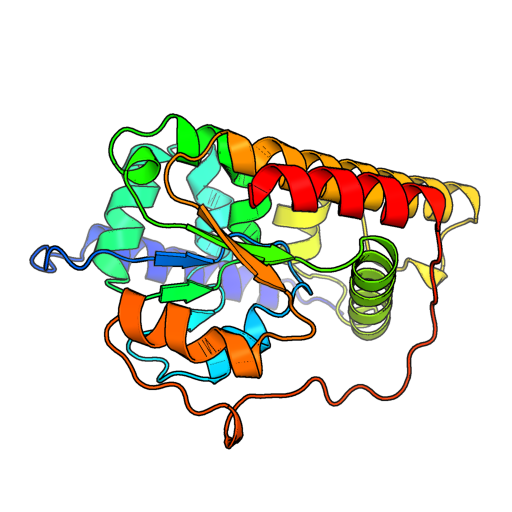.00 97.44 111 THR A C 1
ATOM 896 O O . THR A 1 111 ? -10.405 -1.652 6.996 1.00 97.44 111 THR A O 1
ATOM 899 N N . TYR A 1 112 ? -11.167 -2.707 5.167 1.00 98.19 112 TYR A N 1
ATOM 900 C CA . TYR A 1 112 ? -10.076 -2.354 4.279 1.00 98.19 112 TYR A CA 1
ATOM 901 C C . TYR A 1 112 ? -10.557 -1.443 3.156 1.00 98.19 112 TYR A C 1
ATOM 903 O O . TYR A 1 112 ? -11.680 -1.542 2.671 1.00 98.19 112 TYR A O 1
ATOM 911 N N . ILE A 1 113 ? -9.677 -0.554 2.712 1.00 98.44 113 ILE A N 1
ATOM 912 C CA . ILE A 1 113 ? -9.876 0.291 1.540 1.00 98.44 113 ILE A CA 1
ATOM 913 C C . ILE A 1 113 ? -8.793 -0.071 0.530 1.00 98.44 113 ILE A C 1
ATOM 915 O O . ILE A 1 113 ? -7.609 -0.136 0.869 1.00 98.44 113 ILE A O 1
ATOM 919 N N . CYS A 1 114 ? -9.185 -0.259 -0.726 1.00 98.25 114 CYS A N 1
ATOM 920 C CA . CYS A 1 114 ? -8.266 -0.451 -1.835 1.00 98.25 114 CYS A CA 1
ATOM 921 C C . CYS A 1 114 ? -8.521 0.595 -2.930 1.00 98.25 114 CYS A C 1
ATOM 923 O O . CYS A 1 114 ? -9.513 0.547 -3.655 1.00 98.25 114 CYS A O 1
ATOM 925 N N . LEU A 1 115 ? -7.588 1.538 -3.071 1.00 97.69 115 LEU A N 1
ATOM 926 C CA . LEU A 1 115 ? -7.466 2.413 -4.233 1.00 97.69 115 LEU A CA 1
ATOM 927 C C . LEU A 1 115 ? -6.989 1.620 -5.452 1.00 97.69 115 LEU A C 1
ATOM 929 O O . LEU A 1 115 ? -5.902 1.033 -5.456 1.00 97.69 115 LEU A O 1
ATOM 933 N N . LEU A 1 116 ? -7.794 1.675 -6.502 1.00 97.25 116 LEU A N 1
ATOM 934 C CA . LEU A 1 116 ? -7.562 1.048 -7.787 1.00 97.25 116 LEU A CA 1
ATOM 935 C C . LEU A 1 116 ? -6.951 2.052 -8.762 1.00 97.25 116 LEU A C 1
ATOM 937 O O . LEU A 1 116 ? -7.382 3.205 -8.887 1.00 97.25 116 LEU A O 1
ATOM 941 N N . ARG A 1 117 ? -5.892 1.611 -9.437 1.00 96.75 117 ARG A N 1
ATOM 942 C CA . ARG A 1 117 ? -5.115 2.398 -10.390 1.00 96.75 117 ARG A CA 1
ATOM 943 C C . ARG A 1 117 ? -4.594 1.455 -11.477 1.00 96.75 117 ARG A C 1
ATOM 945 O O . ARG A 1 117 ? -4.008 0.442 -11.126 1.00 96.75 117 ARG A O 1
ATOM 952 N N . PRO A 1 118 ? -4.709 1.797 -12.775 1.00 97.38 118 PRO A N 1
ATOM 953 C CA . PRO A 1 118 ? -4.167 0.956 -13.840 1.00 97.38 118 PRO A CA 1
ATOM 954 C C . PRO A 1 118 ? -2.678 0.618 -13.617 1.00 97.38 118 PRO A C 1
ATOM 956 O O . PRO A 1 118 ? -1.906 1.551 -13.330 1.00 97.38 118 PRO A O 1
ATOM 959 N N . PRO A 1 119 ? -2.267 -0.658 -13.760 1.00 98.00 119 PRO A N 1
ATOM 960 C CA . PRO A 1 119 ? -0.899 -1.117 -13.535 1.00 98.00 119 PRO A CA 1
ATOM 961 C C . PRO A 1 119 ? 0.126 -0.279 -14.291 1.00 98.00 119 PRO A C 1
ATOM 963 O O . PRO A 1 119 ? 1.107 0.170 -13.700 1.00 98.00 119 PRO A O 1
ATOM 966 N N . SER A 1 120 ? -0.142 0.054 -15.556 1.00 97.75 120 SER A N 1
ATOM 967 C CA . SER A 1 120 ? 0.800 0.829 -16.366 1.00 97.75 120 SER A CA 1
ATOM 968 C C . SER A 1 120 ? 1.077 2.218 -15.784 1.00 97.75 120 SER A C 1
ATOM 970 O O . SER A 1 120 ? 2.226 2.670 -15.665 1.00 97.75 120 SER A O 1
ATOM 972 N N . LYS A 1 121 ? 0.017 2.884 -15.304 1.00 95.94 121 LYS A N 1
ATOM 973 C CA . LYS A 1 121 ? 0.123 4.178 -14.614 1.00 95.94 121 LYS A CA 1
ATOM 974 C C . LYS A 1 121 ? 0.830 4.042 -13.269 1.00 95.94 121 LYS A C 1
ATOM 976 O O . LYS A 1 121 ? 1.512 4.986 -12.857 1.00 95.94 121 LYS A O 1
ATOM 981 N N . TRP A 1 122 ? 0.616 2.940 -12.556 1.00 97.25 122 TRP A N 1
ATOM 982 C CA . TRP A 1 122 ? 1.252 2.675 -11.271 1.00 97.25 122 TRP A CA 1
ATOM 983 C C . TRP A 1 122 ? 2.757 2.425 -11.431 1.00 97.25 122 TRP A C 1
ATOM 985 O O . TRP A 1 122 ? 3.535 3.160 -10.820 1.00 97.25 122 TRP A O 1
ATOM 995 N N . ILE A 1 123 ? 3.168 1.517 -12.325 1.00 97.56 123 ILE A N 1
ATOM 996 C CA . ILE A 1 123 ? 4.575 1.207 -12.640 1.00 97.56 123 ILE A CA 1
ATOM 997 C C . ILE A 1 123 ? 5.320 2.479 -13.042 1.00 97.56 123 ILE A C 1
ATOM 999 O O . ILE A 1 123 ? 6.328 2.828 -12.425 1.00 97.56 123 ILE A O 1
ATOM 1003 N N . SER A 1 124 ? 4.765 3.250 -13.985 1.00 95.44 124 SER A N 1
ATOM 1004 C CA . SER A 1 124 ? 5.333 4.544 -14.385 1.00 95.44 124 SER A CA 1
ATOM 1005 C C . SER A 1 124 ? 5.543 5.470 -13.181 1.00 95.44 124 SER A C 1
ATOM 1007 O O . SER A 1 124 ? 6.548 6.170 -13.077 1.00 95.44 124 SER A O 1
ATOM 1009 N N . SER A 1 125 ? 4.608 5.482 -12.228 1.00 93.44 125 SER A N 1
ATOM 1010 C CA . SER A 1 125 ? 4.700 6.321 -11.033 1.00 93.44 125 SER A CA 1
ATOM 1011 C C . SER A 1 125 ? 5.708 5.828 -9.998 1.00 93.44 125 SER A C 1
ATOM 1013 O O . SER A 1 125 ? 6.207 6.664 -9.240 1.00 93.44 125 SER A O 1
ATOM 1015 N N . VAL A 1 126 ? 5.946 4.519 -9.915 1.00 94.25 126 VAL A N 1
ATOM 1016 C CA . VAL A 1 126 ? 6.965 3.911 -9.051 1.00 94.25 126 VAL A CA 1
ATOM 1017 C C . VAL A 1 126 ? 8.343 4.242 -9.604 1.00 94.25 126 VAL A C 1
ATOM 1019 O O . VAL A 1 126 ? 9.122 4.884 -8.904 1.00 94.25 126 VAL A O 1
ATOM 1022 N N . ILE A 1 127 ? 8.603 3.927 -10.874 1.00 93.88 127 ILE A N 1
ATOM 1023 C CA . ILE A 1 127 ? 9.911 4.157 -11.501 1.00 93.88 127 ILE A CA 1
ATOM 1024 C C . ILE A 1 127 ? 10.298 5.639 -11.481 1.00 93.88 127 ILE A C 1
ATOM 1026 O O . ILE A 1 127 ? 11.380 5.982 -11.015 1.00 93.88 127 ILE A O 1
ATOM 1030 N N . ASN A 1 128 ? 9.393 6.542 -11.880 1.00 90.75 128 ASN A N 1
ATOM 1031 C CA . ASN A 1 128 ? 9.685 7.980 -11.834 1.00 90.75 128 ASN A CA 1
ATOM 1032 C C . ASN A 1 128 ? 9.945 8.489 -10.409 1.00 90.75 128 ASN A C 1
ATOM 1034 O O . ASN A 1 128 ? 10.690 9.445 -10.235 1.00 90.75 128 ASN A O 1
ATOM 1038 N N . TYR A 1 129 ? 9.311 7.907 -9.384 1.00 87.69 129 TYR A N 1
ATOM 1039 C CA . TYR A 1 129 ? 9.571 8.312 -8.001 1.00 87.69 129 TYR A CA 1
ATOM 1040 C C . TYR A 1 129 ? 10.983 7.915 -7.574 1.00 87.69 129 TYR A C 1
ATOM 1042 O O . TYR A 1 129 ? 11.695 8.746 -7.020 1.00 87.69 129 TYR A O 1
ATOM 1050 N N . TRP A 1 130 ? 11.395 6.687 -7.879 1.00 86.50 130 TRP A N 1
ATOM 1051 C CA . TRP A 1 130 ? 12.722 6.191 -7.524 1.00 86.50 130 TRP A CA 1
ATOM 1052 C C . TRP A 1 130 ? 13.843 6.857 -8.316 1.00 86.50 130 TRP A C 1
ATOM 1054 O O . TRP A 1 130 ? 14.845 7.211 -7.712 1.00 86.50 130 TRP A O 1
ATOM 1064 N N . GLY A 1 131 ? 13.621 7.185 -9.593 1.00 82.12 131 GLY A N 1
ATOM 1065 C CA . GLY A 1 131 ? 14.591 7.950 -10.385 1.00 82.12 131 GLY A CA 1
ATOM 1066 C C . GLY A 1 131 ? 14.889 9.353 -9.834 1.00 82.12 131 GLY A C 1
ATOM 1067 O O . GLY A 1 131 ? 15.970 9.888 -10.048 1.00 82.12 131 GLY A O 1
ATOM 1068 N N . ILE A 1 132 ? 13.965 9.965 -9.081 1.00 77.94 132 ILE A N 1
ATOM 1069 C CA . ILE A 1 132 ? 14.246 11.226 -8.369 1.00 77.94 132 ILE A CA 1
ATOM 1070 C C . ILE A 1 132 ? 15.125 10.960 -7.152 1.00 77.94 132 ILE A C 1
ATOM 1072 O O . ILE A 1 132 ? 15.942 11.799 -6.799 1.00 77.94 132 ILE A O 1
ATOM 1076 N N . LEU A 1 133 ? 14.945 9.815 -6.494 1.00 74.88 133 LEU A N 1
ATOM 1077 C CA . LEU A 1 133 ? 15.638 9.455 -5.262 1.00 74.88 133 LEU A CA 1
ATOM 1078 C C . LEU A 1 133 ? 17.006 8.804 -5.496 1.00 74.88 133 LEU A C 1
ATOM 1080 O O . LEU A 1 133 ? 17.659 8.474 -4.510 1.00 74.88 133 LEU A O 1
ATOM 1084 N N . ASP A 1 134 ? 17.482 8.683 -6.741 1.00 64.31 134 ASP A N 1
ATOM 1085 C CA . ASP A 1 134 ? 18.786 8.084 -7.085 1.00 64.31 134 ASP A CA 1
ATOM 1086 C C . ASP A 1 134 ? 19.968 8.715 -6.296 1.00 64.31 134 ASP A C 1
ATOM 1088 O O . ASP A 1 134 ? 20.988 8.074 -6.033 1.00 64.31 134 ASP A O 1
ATOM 1092 N N . TYR A 1 135 ? 19.833 9.958 -5.805 1.00 62.75 135 TYR A N 1
ATOM 1093 C CA . TYR A 1 135 ? 20.841 10.601 -4.943 1.00 62.75 135 TYR A CA 1
ATOM 1094 C C . TYR A 1 135 ? 20.867 10.082 -3.481 1.00 62.75 135 TYR A C 1
ATOM 1096 O O . TYR A 1 135 ? 21.897 10.181 -2.785 1.00 62.75 135 TYR A O 1
ATOM 1104 N N . LEU A 1 136 ? 19.763 9.501 -2.999 1.00 62.88 136 LEU A N 1
ATOM 1105 C CA . LEU A 1 136 ? 19.590 8.916 -1.666 1.00 62.88 136 LEU A CA 1
ATOM 1106 C C . LEU A 1 136 ? 19.905 7.413 -1.697 1.00 62.88 136 LEU A C 1
ATOM 1108 O O . LEU A 1 136 ? 19.026 6.565 -1.745 1.00 62.88 136 LEU A O 1
ATOM 1112 N N . LYS A 1 137 ? 21.194 7.072 -1.594 1.00 53.78 137 LYS A N 1
ATOM 1113 C CA . LYS A 1 137 ? 21.716 5.689 -1.685 1.00 53.78 137 LYS A CA 1
ATOM 1114 C C . LYS A 1 137 ? 21.271 4.694 -0.579 1.00 53.78 137 LYS A C 1
ATOM 1116 O O . LYS A 1 137 ? 21.790 3.587 -0.506 1.00 53.78 137 LYS A O 1
ATOM 1121 N N . PHE A 1 138 ? 20.338 5.064 0.299 1.00 56.50 138 PHE A N 1
ATOM 1122 C CA . PHE A 1 138 ? 19.763 4.195 1.336 1.00 56.50 138 PHE A CA 1
ATOM 1123 C C . PHE A 1 138 ? 18.369 4.689 1.603 1.00 56.50 138 PHE A C 1
ATOM 1125 O O . PHE A 1 138 ? 18.138 5.637 2.358 1.00 56.50 138 PHE A O 1
ATOM 1132 N N . ASP A 1 139 ? 17.452 3.988 0.980 1.00 75.75 139 ASP A N 1
ATOM 1133 C CA . ASP A 1 139 ? 16.075 4.030 1.367 1.00 75.75 139 ASP A CA 1
ATOM 1134 C C . ASP A 1 139 ? 15.778 2.688 2.028 1.00 75.75 139 ASP A C 1
ATOM 1136 O O . ASP A 1 139 ? 15.856 1.630 1.398 1.00 75.75 139 ASP A O 1
ATOM 1140 N N . TYR A 1 140 ? 15.473 2.719 3.327 1.00 86.06 140 TYR A N 1
ATOM 1141 C CA . TYR A 1 140 ? 15.041 1.515 4.031 1.00 86.06 140 TYR A CA 1
ATOM 1142 C C . TYR A 1 140 ? 13.816 0.896 3.354 1.00 86.06 140 TYR A C 1
ATOM 1144 O O . TYR A 1 140 ? 13.586 -0.297 3.517 1.00 86.06 140 TYR A O 1
ATOM 1152 N N . LEU A 1 141 ? 13.041 1.687 2.606 1.00 89.06 141 LEU A N 1
ATOM 1153 C CA . LEU A 1 141 ? 11.920 1.207 1.825 1.00 89.06 141 LEU A CA 1
ATOM 1154 C C . LEU A 1 141 ? 12.384 0.339 0.651 1.00 89.06 141 LEU A C 1
ATOM 1156 O O . LEU A 1 141 ? 11.755 -0.681 0.384 1.00 89.06 141 LEU A O 1
ATOM 1160 N N . ASN A 1 142 ? 13.493 0.680 -0.020 1.00 90.56 142 ASN A N 1
ATOM 1161 C CA . ASN A 1 142 ? 14.052 -0.182 -1.067 1.00 90.56 142 ASN A CA 1
ATOM 1162 C C . ASN A 1 142 ? 14.499 -1.518 -0.477 1.00 90.56 142 ASN A C 1
ATOM 1164 O O . ASN A 1 142 ? 14.149 -2.568 -0.994 1.00 90.56 142 ASN A O 1
ATOM 1168 N N . GLU A 1 143 ? 15.219 -1.488 0.643 1.00 90.19 143 GLU A N 1
ATOM 1169 C CA . GLU A 1 143 ? 15.739 -2.711 1.258 1.00 90.19 143 GLU A CA 1
ATOM 1170 C C . GLU A 1 143 ? 14.631 -3.569 1.882 1.00 90.19 143 GLU A C 1
ATOM 1172 O O . GLU A 1 143 ? 14.493 -4.743 1.555 1.00 90.19 143 GLU A O 1
ATOM 1177 N N . LEU A 1 144 ? 13.826 -2.997 2.779 1.00 92.56 144 LEU A N 1
ATOM 1178 C CA . LEU A 1 144 ? 12.883 -3.766 3.591 1.00 92.56 144 LEU A CA 1
ATOM 1179 C C . LEU A 1 144 ? 11.579 -4.103 2.870 1.00 92.56 144 LEU A C 1
ATOM 1181 O O . LEU A 1 144 ? 10.976 -5.115 3.205 1.00 92.56 144 LEU A O 1
ATOM 1185 N N . PHE A 1 145 ? 11.130 -3.273 1.925 1.00 94.88 145 PHE A N 1
ATOM 1186 C CA . PHE A 1 145 ? 9.893 -3.518 1.182 1.00 94.88 145 PHE A CA 1
ATOM 1187 C C . PHE A 1 145 ? 10.197 -4.002 -0.238 1.00 94.88 145 PHE A C 1
ATOM 1189 O O . PHE A 1 145 ? 9.893 -5.141 -0.573 1.00 94.88 145 PHE A O 1
ATOM 1196 N N . TRP A 1 146 ? 10.838 -3.192 -1.079 1.00 95.00 146 TRP A N 1
ATOM 1197 C CA . TRP A 1 146 ? 10.968 -3.543 -2.499 1.00 95.00 146 TRP A CA 1
ATOM 1198 C C . TRP A 1 146 ? 11.840 -4.778 -2.739 1.00 95.00 146 TRP A C 1
ATOM 1200 O O . TRP A 1 146 ? 11.396 -5.714 -3.398 1.00 95.00 146 TRP A O 1
ATOM 1210 N N . LYS A 1 147 ? 13.032 -4.851 -2.146 1.00 94.31 147 LYS A N 1
ATOM 1211 C CA . LYS A 1 147 ? 13.932 -5.997 -2.316 1.00 94.31 147 LYS A CA 1
ATOM 1212 C C . LYS A 1 147 ? 13.441 -7.209 -1.540 1.00 94.31 147 LYS A C 1
ATOM 1214 O O . LYS A 1 147 ? 13.281 -8.273 -2.126 1.00 94.31 147 LYS A O 1
ATOM 1219 N N . ASN A 1 148 ? 13.167 -7.047 -0.246 1.00 94.44 148 ASN A N 1
ATOM 1220 C CA . ASN A 1 148 ? 12.856 -8.189 0.616 1.00 94.44 148 ASN A CA 1
ATOM 1221 C C . ASN A 1 148 ? 11.429 -8.731 0.456 1.00 94.44 148 ASN A C 1
ATOM 1223 O O . ASN A 1 148 ? 11.223 -9.917 0.694 1.00 94.44 148 ASN A O 1
ATOM 1227 N N . LYS A 1 149 ? 10.448 -7.893 0.094 1.00 95.44 149 LYS A N 1
ATOM 1228 C CA . LYS A 1 149 ? 9.038 -8.310 -0.025 1.00 95.44 149 LYS A CA 1
ATOM 1229 C C . LYS A 1 149 ? 8.587 -8.462 -1.467 1.00 95.44 149 LYS A C 1
ATOM 1231 O O . LYS A 1 149 ? 7.916 -9.433 -1.785 1.00 95.44 149 LYS A O 1
ATOM 1236 N N . VAL A 1 150 ? 8.959 -7.520 -2.333 1.00 96.62 150 VAL A N 1
ATOM 1237 C CA . VAL A 1 150 ? 8.543 -7.532 -3.748 1.00 96.62 150 VAL A CA 1
ATOM 1238 C C . VAL A 1 150 ? 9.556 -8.267 -4.638 1.00 96.62 150 VAL A C 1
ATOM 1240 O O . VAL A 1 150 ? 9.192 -8.794 -5.686 1.00 96.62 150 VAL A O 1
ATOM 1243 N N . GLY A 1 151 ? 10.827 -8.346 -4.235 1.00 95.88 151 GLY A N 1
ATOM 1244 C CA . GLY A 1 151 ? 11.889 -8.965 -5.030 1.00 95.88 151 GLY A CA 1
ATOM 1245 C C . GLY A 1 151 ? 12.423 -8.073 -6.153 1.00 95.88 151 GLY A C 1
ATOM 1246 O O . GLY A 1 151 ? 12.903 -8.591 -7.162 1.00 95.88 151 GLY A O 1
ATOM 1247 N N . VAL A 1 152 ? 12.331 -6.745 -6.009 1.00 94.88 152 VAL A N 1
ATOM 1248 C CA . VAL A 1 152 ? 12.892 -5.772 -6.962 1.00 94.88 152 VAL A CA 1
ATOM 1249 C C . VAL A 1 152 ? 13.838 -4.804 -6.283 1.00 94.88 152 VAL A C 1
ATOM 1251 O O . VAL A 1 152 ? 13.585 -4.331 -5.181 1.00 94.88 152 VAL A O 1
ATOM 1254 N N . ASP A 1 153 ? 14.905 -4.454 -6.989 1.00 92.56 153 ASP A N 1
ATOM 1255 C CA . ASP A 1 153 ? 15.741 -3.317 -6.637 1.00 92.56 153 ASP A CA 1
ATOM 1256 C C . ASP A 1 153 ? 15.427 -2.150 -7.574 1.00 92.56 153 ASP A C 1
ATOM 1258 O O . ASP A 1 153 ? 15.648 -2.236 -8.784 1.00 92.56 153 ASP A O 1
ATOM 1262 N N . LEU A 1 154 ? 14.889 -1.071 -7.007 1.00 90.94 154 LEU A N 1
ATOM 1263 C CA . LEU A 1 154 ? 14.466 0.113 -7.755 1.00 90.94 154 LEU A CA 1
ATOM 1264 C C . LEU A 1 154 ? 15.545 1.195 -7.821 1.00 90.94 154 LEU A C 1
ATOM 1266 O O . LEU A 1 154 ? 15.356 2.188 -8.522 1.00 90.94 154 LEU A O 1
ATOM 1270 N N . THR A 1 155 ? 16.666 1.011 -7.120 1.00 87.38 155 THR A N 1
ATOM 1271 C CA . THR A 1 155 ? 17.779 1.962 -7.174 1.00 87.38 155 THR A CA 1
ATOM 1272 C C . THR A 1 155 ? 18.509 1.885 -8.503 1.00 87.38 155 THR A C 1
ATOM 1274 O O . THR A 1 155 ? 18.620 0.812 -9.108 1.00 87.38 155 THR A O 1
ATOM 1277 N N . ASP A 1 156 ? 18.988 3.042 -8.966 1.00 85.62 156 ASP A N 1
ATOM 1278 C CA . ASP A 1 156 ? 19.778 3.169 -10.189 1.00 85.62 156 ASP A CA 1
ATOM 1279 C C . ASP A 1 156 ? 19.062 2.568 -11.418 1.00 85.62 156 ASP A C 1
ATOM 1281 O O . ASP A 1 156 ? 19.706 2.095 -12.353 1.00 85.62 156 ASP A O 1
ATOM 1285 N N . PHE A 1 157 ? 17.719 2.564 -11.442 1.00 90.12 157 PHE A N 1
ATOM 1286 C CA . PHE A 1 157 ? 16.925 1.912 -12.495 1.00 90.12 157 PHE A CA 1
ATOM 1287 C C . PHE A 1 157 ? 17.323 2.374 -13.904 1.00 90.12 157 PHE A C 1
ATOM 1289 O O . PHE A 1 157 ? 17.405 1.568 -14.831 1.00 90.12 157 PHE A O 1
ATOM 1296 N N . ASN A 1 158 ? 17.628 3.664 -14.062 1.00 87.25 158 ASN A N 1
ATOM 1297 C CA . ASN A 1 158 ? 18.038 4.239 -15.343 1.00 87.25 158 ASN A CA 1
ATOM 1298 C C . ASN A 1 158 ? 19.410 3.733 -15.824 1.00 87.25 158 ASN A C 1
ATOM 1300 O O . ASN A 1 158 ? 19.671 3.764 -17.025 1.00 87.25 158 ASN A O 1
ATOM 1304 N N . LEU A 1 159 ? 20.258 3.251 -14.908 1.00 89.56 159 LEU A N 1
ATOM 1305 C CA . LEU A 1 159 ? 21.593 2.709 -15.187 1.00 89.56 159 LEU A CA 1
ATOM 1306 C C . LEU A 1 159 ? 21.587 1.192 -15.426 1.00 89.56 159 LEU A C 1
ATOM 1308 O O . LEU A 1 159 ? 22.595 0.644 -15.866 1.00 89.56 159 LEU A O 1
ATOM 1312 N N . LYS A 1 160 ? 20.472 0.510 -15.139 1.00 92.38 160 LYS A N 1
ATOM 1313 C CA . LYS A 1 160 ? 20.322 -0.931 -15.374 1.00 92.38 160 LYS A CA 1
ATOM 1314 C C . LYS A 1 160 ? 20.294 -1.241 -16.877 1.00 92.38 160 LYS A C 1
ATOM 1316 O O . LYS A 1 160 ? 19.842 -0.431 -17.690 1.00 92.38 160 LYS A O 1
ATOM 1321 N N . THR A 1 161 ? 20.745 -2.433 -17.253 1.00 95.81 161 THR A N 1
ATOM 1322 C CA . THR A 1 161 ? 20.616 -2.950 -18.624 1.00 95.81 161 THR A CA 1
ATOM 1323 C C . THR A 1 161 ? 19.146 -3.149 -18.998 1.00 95.81 161 THR A C 1
ATOM 1325 O O . THR A 1 161 ? 18.289 -3.319 -18.131 1.00 95.81 161 THR A O 1
ATOM 1328 N N . GLU A 1 162 ? 18.829 -3.207 -20.292 1.00 95.69 162 GLU A N 1
ATOM 1329 C CA . GLU A 1 162 ? 17.446 -3.439 -20.744 1.00 95.69 162 GLU A CA 1
ATOM 1330 C C . GLU A 1 162 ? 16.864 -4.763 -20.224 1.00 95.69 162 GLU A C 1
ATOM 1332 O O . GLU A 1 162 ? 15.693 -4.830 -19.854 1.00 95.69 162 GLU A O 1
ATOM 1337 N N . LYS A 1 163 ? 17.701 -5.802 -20.093 1.00 96.62 163 LYS A N 1
ATOM 1338 C CA . LYS A 1 163 ? 17.298 -7.077 -19.485 1.00 96.62 163 LYS A CA 1
ATOM 1339 C C . LYS A 1 163 ? 16.906 -6.904 -18.015 1.00 96.62 163 LYS A C 1
ATOM 1341 O O . LYS A 1 163 ? 15.877 -7.421 -17.589 1.00 96.62 163 LYS A O 1
ATOM 1346 N N . GLU A 1 164 ? 17.707 -6.181 -17.239 1.00 96.25 164 GLU A N 1
ATOM 1347 C CA . GLU A 1 164 ? 17.424 -5.916 -15.824 1.00 96.25 164 GLU A CA 1
ATOM 1348 C C . GLU A 1 164 ? 16.196 -5.018 -15.646 1.00 96.25 164 GLU A C 1
ATOM 1350 O O . GLU A 1 164 ? 15.362 -5.291 -14.783 1.00 96.25 164 GLU A O 1
ATOM 1355 N N . LYS A 1 165 ? 16.034 -3.988 -16.489 1.00 96.25 165 LYS A N 1
ATOM 1356 C CA . LYS A 1 165 ? 14.825 -3.152 -16.504 1.00 96.25 165 LYS A CA 1
ATOM 1357 C C . LYS A 1 165 ? 13.586 -3.998 -16.776 1.00 96.25 165 LYS A C 1
ATOM 1359 O O . LYS A 1 165 ? 12.624 -3.903 -16.019 1.00 96.25 165 LYS A O 1
ATOM 1364 N N . ALA A 1 166 ? 13.618 -4.868 -17.786 1.00 96.62 166 ALA A N 1
ATOM 1365 C CA . ALA A 1 166 ? 12.509 -5.771 -18.090 1.00 96.62 166 ALA A CA 1
ATOM 1366 C C . ALA A 1 166 ? 12.173 -6.694 -16.905 1.00 96.62 166 ALA A C 1
ATOM 1368 O O . ALA A 1 166 ? 11.003 -6.851 -16.565 1.00 96.62 166 ALA A O 1
ATOM 1369 N N . MET A 1 167 ? 13.184 -7.243 -16.220 1.00 97.12 167 MET A N 1
ATOM 1370 C CA . MET A 1 167 ? 12.972 -8.052 -15.012 1.00 97.12 167 MET A CA 1
ATOM 1371 C C . MET A 1 167 ? 12.286 -7.263 -13.889 1.00 97.12 167 MET A C 1
ATOM 1373 O O . MET A 1 167 ? 11.358 -7.779 -13.265 1.00 97.12 167 MET A O 1
ATOM 1377 N N . VAL A 1 168 ? 12.710 -6.019 -13.643 1.00 97.50 168 VAL A N 1
ATOM 1378 C CA . VAL A 1 168 ? 12.079 -5.138 -12.646 1.00 97.50 168 VAL A CA 1
ATOM 1379 C C . VAL A 1 168 ? 10.628 -4.845 -13.025 1.00 97.50 168 VAL A C 1
ATOM 1381 O O . VAL A 1 168 ? 9.742 -4.981 -12.185 1.00 97.50 168 VAL A O 1
ATOM 1384 N N . LEU A 1 169 ? 10.368 -4.473 -14.281 1.00 98.06 169 LEU A N 1
ATOM 1385 C CA . LEU A 1 169 ? 9.025 -4.136 -14.759 1.00 98.06 169 LEU A CA 1
ATOM 1386 C C . LEU A 1 169 ? 8.071 -5.333 -14.679 1.00 98.06 169 LEU A C 1
ATOM 1388 O O . LEU A 1 169 ? 6.951 -5.173 -14.197 1.00 98.06 169 LEU A O 1
ATOM 1392 N N . ASN A 1 170 ? 8.525 -6.526 -15.071 1.00 98.19 170 ASN A N 1
ATOM 1393 C CA . ASN A 1 170 ? 7.731 -7.751 -14.967 1.00 98.19 170 ASN A CA 1
ATOM 1394 C C . ASN A 1 170 ? 7.414 -8.080 -13.507 1.00 98.19 170 ASN A C 1
ATOM 1396 O O . ASN A 1 170 ? 6.259 -8.307 -13.172 1.00 98.19 170 ASN A O 1
ATOM 1400 N N . ARG A 1 171 ? 8.402 -8.006 -12.608 1.00 98.44 171 ARG A N 1
ATOM 1401 C CA . ARG A 1 171 ? 8.169 -8.274 -11.183 1.00 98.44 171 ARG A CA 1
ATOM 1402 C C . ARG A 1 171 ? 7.217 -7.259 -10.545 1.00 98.44 171 ARG A C 1
ATOM 1404 O O . ARG A 1 171 ? 6.415 -7.634 -9.697 1.00 98.44 171 ARG A O 1
ATOM 1411 N N . LEU A 1 172 ? 7.288 -5.987 -10.947 1.00 98.50 172 LEU A N 1
ATOM 1412 C CA . LEU A 1 172 ? 6.330 -4.966 -10.519 1.00 98.50 172 LEU A CA 1
ATOM 1413 C C . LEU A 1 172 ? 4.912 -5.283 -11.017 1.00 98.50 172 LEU A C 1
ATOM 1415 O O . LEU A 1 172 ? 3.968 -5.163 -10.237 1.00 98.50 172 LEU A O 1
ATOM 1419 N N . ALA A 1 173 ? 4.762 -5.689 -12.280 1.00 98.50 173 ALA A N 1
ATOM 1420 C CA . ALA A 1 173 ? 3.476 -6.099 -12.842 1.00 98.50 173 ALA A CA 1
ATOM 1421 C C . ALA A 1 173 ? 2.903 -7.320 -12.106 1.00 98.50 173 ALA A C 1
ATOM 1423 O O . ALA A 1 173 ? 1.772 -7.254 -11.623 1.00 98.50 173 ALA A O 1
ATOM 1424 N N . ASP A 1 174 ? 3.710 -8.373 -11.938 1.00 98.50 174 ASP A N 1
ATOM 1425 C CA . ASP A 1 174 ? 3.344 -9.595 -11.214 1.00 98.50 174 ASP A CA 1
ATOM 1426 C C . ASP A 1 174 ? 2.880 -9.268 -9.794 1.00 98.50 174 ASP A C 1
ATOM 1428 O O . ASP A 1 174 ? 1.797 -9.678 -9.381 1.00 98.50 174 ASP A O 1
ATOM 1432 N N . PHE A 1 175 ? 3.666 -8.471 -9.063 1.00 98.69 175 PHE A N 1
ATOM 1433 C CA . PHE A 1 175 ? 3.328 -8.051 -7.708 1.00 98.69 175 PHE A CA 1
ATOM 1434 C C . PHE A 1 175 ? 2.005 -7.287 -7.654 1.00 98.69 175 PHE A C 1
ATOM 1436 O O . PHE A 1 175 ? 1.180 -7.558 -6.788 1.00 98.69 175 PHE A O 1
ATOM 1443 N N . TYR A 1 176 ? 1.787 -6.329 -8.558 1.00 98.50 176 TYR A N 1
ATOM 1444 C CA . TYR A 1 176 ? 0.585 -5.499 -8.516 1.00 98.50 176 TYR A CA 1
ATOM 1445 C C . TYR A 1 176 ? -0.681 -6.301 -8.842 1.00 98.50 176 TYR A C 1
ATOM 1447 O O . TYR A 1 176 ? -1.718 -6.110 -8.199 1.00 98.50 176 TYR A O 1
ATOM 1455 N N . MET A 1 177 ? -0.592 -7.228 -9.799 1.00 98.56 177 MET A N 1
ATOM 1456 C CA . MET A 1 177 ? -1.689 -8.133 -10.150 1.00 98.56 177 MET A CA 1
ATOM 1457 C C . MET A 1 177 ? -1.958 -9.158 -9.046 1.00 98.56 177 MET A C 1
ATOM 1459 O O . MET A 1 177 ? -3.118 -9.386 -8.707 1.00 98.56 177 MET A O 1
ATOM 1463 N N . ASP A 1 178 ? -0.910 -9.739 -8.455 1.00 98.56 178 ASP A N 1
ATOM 1464 C CA . ASP A 1 178 ? -1.030 -10.665 -7.324 1.00 98.56 178 ASP A CA 1
ATOM 1465 C C . ASP A 1 178 ? -1.653 -9.981 -6.104 1.00 98.56 178 ASP A C 1
ATOM 1467 O O . ASP A 1 178 ? -2.655 -10.466 -5.582 1.00 98.56 178 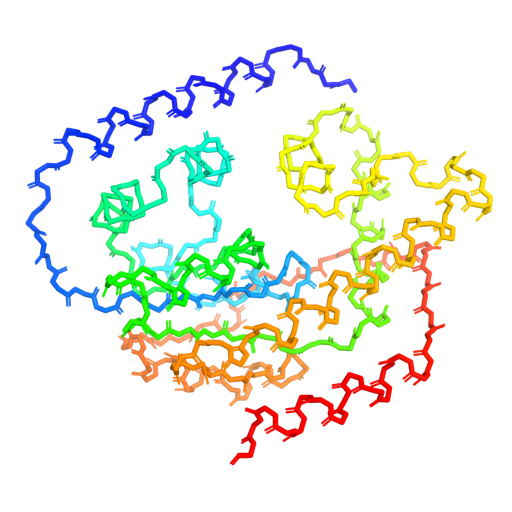ASP A O 1
ATOM 1471 N N . PHE A 1 179 ? -1.142 -8.804 -5.720 1.00 98.44 179 PHE A N 1
ATOM 1472 C CA . PHE A 1 179 ? -1.732 -7.957 -4.680 1.00 98.44 179 PHE A CA 1
ATOM 1473 C C . PHE A 1 179 ? -3.226 -7.743 -4.938 1.00 98.44 179 PHE A C 1
ATOM 1475 O O . PHE A 1 179 ? -4.047 -8.001 -4.061 1.00 98.44 179 PHE A O 1
ATOM 1482 N N . THR A 1 180 ? -3.584 -7.303 -6.149 1.00 98.31 180 THR A N 1
ATOM 1483 C CA . THR A 1 180 ? -4.977 -6.986 -6.488 1.00 98.31 180 THR A CA 1
ATOM 1484 C C . THR A 1 180 ? -5.855 -8.228 -6.373 1.00 98.31 180 THR A C 1
ATOM 1486 O O . THR A 1 180 ? -6.905 -8.167 -5.743 1.00 98.31 180 THR A O 1
ATOM 1489 N N . ARG A 1 181 ? -5.407 -9.382 -6.877 1.00 98.38 181 ARG A N 1
ATOM 1490 C CA . ARG A 1 181 ? -6.143 -10.647 -6.750 1.00 98.38 181 ARG A CA 1
ATOM 1491 C C . ARG A 1 181 ? -6.322 -11.062 -5.290 1.00 98.38 181 ARG A C 1
ATOM 1493 O O . ARG A 1 181 ? -7.413 -11.463 -4.897 1.00 98.38 181 ARG A O 1
ATOM 1500 N N . LYS A 1 182 ? -5.273 -10.931 -4.479 1.00 98.44 182 LYS A N 1
ATOM 1501 C CA . LYS A 1 182 ? -5.278 -11.300 -3.057 1.00 98.44 182 LYS A CA 1
ATOM 1502 C C . LYS A 1 182 ? -6.145 -10.394 -2.193 1.00 98.44 182 LYS A C 1
ATOM 1504 O O . LYS A 1 182 ? -6.497 -10.800 -1.092 1.00 98.44 182 LYS A O 1
ATOM 1509 N N . THR A 1 183 ? -6.552 -9.214 -2.670 1.00 98.31 183 THR A N 1
ATOM 1510 C CA . THR A 1 183 ? -7.547 -8.413 -1.936 1.00 98.31 183 THR A CA 1
ATOM 1511 C C . THR A 1 183 ? -8.884 -9.147 -1.776 1.00 98.31 183 THR A C 1
ATOM 1513 O O . THR A 1 183 ? -9.569 -8.909 -0.789 1.00 98.31 183 THR A O 1
ATOM 1516 N N . ALA A 1 184 ? -9.201 -10.118 -2.645 1.00 97.38 184 ALA A N 1
ATOM 1517 C CA . ALA A 1 184 ? -10.367 -10.997 -2.506 1.00 97.38 184 ALA A CA 1
ATOM 1518 C C . ALA A 1 184 ? -10.313 -11.950 -1.296 1.00 97.38 184 ALA A C 1
ATOM 1520 O O . ALA A 1 184 ? -11.325 -12.555 -0.960 1.00 97.38 184 ALA A O 1
ATOM 1521 N N . LEU A 1 185 ? -9.145 -12.121 -0.663 1.00 97.56 185 LEU A N 1
ATOM 1522 C CA . LEU A 1 185 ? -9.011 -12.918 0.562 1.00 97.56 185 LEU A CA 1
ATOM 1523 C C . LEU A 1 185 ? -9.609 -12.210 1.785 1.00 97.56 185 LEU A C 1
ATOM 1525 O O . LEU A 1 185 ? -9.835 -12.846 2.809 1.00 97.56 185 LEU A O 1
ATOM 1529 N N . LEU A 1 186 ? -9.816 -10.896 1.699 1.00 97.56 186 LEU A N 1
ATOM 1530 C CA . LEU A 1 186 ? -10.325 -10.074 2.788 1.00 97.56 186 LEU A CA 1
ATOM 1531 C C . LEU A 1 186 ? -11.842 -9.923 2.653 1.00 97.56 186 LEU A C 1
ATOM 1533 O O . LEU A 1 186 ? -12.339 -9.585 1.581 1.00 97.56 186 LEU A O 1
ATOM 1537 N N . GLU A 1 187 ? -12.572 -10.117 3.751 1.00 93.12 187 GLU A N 1
ATOM 1538 C CA . GLU A 1 187 ? -14.041 -10.088 3.733 1.00 93.12 187 GLU A CA 1
ATOM 1539 C C . GLU A 1 187 ? -14.604 -8.679 3.487 1.00 93.12 187 GLU A C 1
ATOM 1541 O O . GLU A 1 187 ? -15.554 -8.502 2.729 1.00 93.12 187 GLU A O 1
ATOM 1546 N N . ASN A 1 188 ? -14.007 -7.657 4.110 1.00 95.56 188 ASN A N 1
ATOM 1547 C CA . ASN A 1 188 ? -14.564 -6.303 4.150 1.00 95.56 188 ASN A CA 1
ATOM 1548 C C . ASN A 1 188 ? -13.679 -5.303 3.396 1.00 95.56 188 ASN A C 1
ATOM 1550 O O . ASN A 1 188 ? -12.982 -4.499 4.020 1.00 95.56 188 ASN A O 1
ATOM 1554 N N . VAL A 1 189 ? -13.700 -5.328 2.060 1.00 98.00 189 VAL A N 1
ATOM 1555 C CA . VAL A 1 189 ? -12.913 -4.401 1.222 1.00 98.00 189 VAL A CA 1
ATOM 1556 C C . VAL A 1 189 ? -13.802 -3.416 0.470 1.00 98.00 189 VAL A C 1
ATOM 1558 O O . VAL A 1 189 ? -14.705 -3.798 -0.268 1.00 98.00 189 VAL A O 1
ATOM 1561 N N . ILE A 1 190 ? -13.489 -2.128 0.593 1.00 97.81 190 ILE A N 1
ATOM 1562 C CA . ILE A 1 190 ? -14.080 -1.053 -0.204 1.00 97.81 190 ILE A CA 1
ATOM 1563 C C . ILE A 1 190 ? -13.109 -0.682 -1.326 1.00 97.81 190 ILE A C 1
ATOM 1565 O O . ILE A 1 190 ? -12.011 -0.173 -1.084 1.00 97.81 190 ILE A O 1
ATOM 1569 N N . TYR A 1 191 ? -13.532 -0.898 -2.568 1.00 98.06 191 TYR A N 1
ATOM 1570 C CA . TYR A 1 191 ? -12.745 -0.595 -3.761 1.00 98.06 191 TYR A CA 1
ATOM 1571 C C . TYR A 1 191 ? -13.092 0.782 -4.332 1.00 98.06 191 TYR A C 1
ATOM 1573 O O . TYR A 1 191 ? -14.229 1.024 -4.732 1.00 98.06 191 TYR A O 1
ATOM 1581 N N . LEU A 1 192 ? -12.103 1.671 -4.443 1.00 97.44 192 LEU A N 1
ATOM 1582 C CA . LEU A 1 192 ? -12.291 3.042 -4.936 1.00 97.44 192 LEU A CA 1
ATOM 1583 C C . LEU A 1 192 ? -11.391 3.320 -6.141 1.00 97.44 192 LEU A C 1
ATOM 1585 O O . LEU A 1 192 ? -10.272 2.825 -6.205 1.00 97.44 192 LEU A O 1
ATOM 1589 N N . ASP A 1 193 ? -11.847 4.120 -7.100 1.00 95.94 193 ASP A N 1
ATOM 1590 C CA . ASP A 1 193 ? -11.048 4.521 -8.257 1.00 95.94 193 ASP A CA 1
ATOM 1591 C C . ASP A 1 193 ? -10.193 5.736 -7.907 1.00 95.94 193 ASP A C 1
ATOM 1593 O O . ASP A 1 193 ? -10.714 6.809 -7.608 1.00 95.94 193 ASP A O 1
ATOM 1597 N N . LEU A 1 194 ? -8.868 5.638 -8.055 1.00 94.31 194 LEU A N 1
ATOM 1598 C CA . LEU A 1 194 ? -7.994 6.792 -7.812 1.00 94.31 194 LEU A CA 1
ATOM 1599 C C . LEU A 1 194 ? -8.372 8.006 -8.681 1.00 94.31 194 LEU A C 1
ATOM 1601 O O . LEU A 1 194 ? -8.231 9.145 -8.248 1.00 94.31 194 LEU A O 1
ATOM 1605 N N . ASN A 1 195 ? -8.854 7.776 -9.906 1.00 93.00 195 ASN A N 1
ATOM 1606 C CA . ASN A 1 195 ? -9.231 8.860 -10.820 1.00 93.00 195 ASN A CA 1
ATOM 1607 C C . ASN A 1 195 ? -10.530 9.576 -10.414 1.00 93.00 195 ASN A C 1
ATOM 1609 O O . ASN A 1 195 ? -10.782 10.661 -10.923 1.00 93.00 195 ASN A O 1
ATOM 1613 N N . LYS A 1 196 ? -11.340 8.976 -9.534 1.00 94.62 196 LYS A N 1
ATOM 1614 C CA . LYS A 1 196 ? -12.610 9.525 -9.039 1.00 94.62 196 LYS A CA 1
ATOM 1615 C C . LYS A 1 196 ? -12.577 9.743 -7.528 1.00 94.62 196 LYS A C 1
ATOM 1617 O O . LYS A 1 196 ? -13.619 9.892 -6.902 1.00 94.62 196 LYS A O 1
ATOM 1622 N N . ILE A 1 197 ? -11.382 9.748 -6.932 1.00 94.50 197 ILE A N 1
ATOM 1623 C CA . ILE A 1 197 ? -11.242 9.691 -5.478 1.00 94.50 197 ILE A CA 1
ATOM 1624 C C . ILE A 1 197 ? -11.977 10.837 -4.781 1.00 94.50 197 ILE A C 1
ATOM 1626 O O . ILE A 1 197 ? -12.632 10.581 -3.783 1.00 94.50 197 ILE A O 1
ATOM 1630 N N . ASP A 1 198 ? -11.965 12.048 -5.345 1.00 94.56 198 ASP A N 1
ATOM 1631 C CA . ASP A 1 198 ? -12.648 13.221 -4.780 1.00 94.56 198 ASP A CA 1
ATOM 1632 C C . ASP A 1 198 ? -14.169 13.021 -4.688 1.00 94.56 198 ASP A C 1
ATOM 1634 O O . ASP A 1 198 ? -14.777 13.373 -3.681 1.00 94.56 198 ASP A O 1
ATOM 1638 N N . GLU A 1 199 ? -14.774 12.394 -5.700 1.00 96.56 199 GLU A N 1
ATOM 1639 C CA . GLU A 1 199 ? -16.204 12.048 -5.732 1.00 96.56 199 GLU A CA 1
ATOM 1640 C C . GLU A 1 199 ? -16.538 10.910 -4.755 1.00 96.56 199 GLU A C 1
ATOM 1642 O O . GLU A 1 199 ? -17.681 10.754 -4.330 1.00 96.56 199 GLU A O 1
ATOM 1647 N N . GLN A 1 200 ? -15.533 10.106 -4.400 1.00 96.94 200 GLN A N 1
ATOM 1648 C CA . GLN A 1 200 ? -15.663 8.919 -3.559 1.00 96.94 200 GLN A CA 1
ATOM 1649 C C . GLN A 1 200 ? -15.258 9.152 -2.097 1.00 96.94 200 GLN A C 1
ATOM 1651 O O . GLN A 1 200 ? -15.540 8.294 -1.259 1.00 96.94 200 GLN A O 1
ATOM 1656 N N . LEU A 1 201 ? -14.659 10.303 -1.761 1.00 96.75 201 LEU A N 1
ATOM 1657 C CA . LEU A 1 201 ? -14.338 10.690 -0.382 1.00 96.75 201 LEU A CA 1
ATOM 1658 C C . LEU A 1 201 ? -15.538 10.567 0.576 1.00 96.75 201 LEU A C 1
ATOM 1660 O O . LEU A 1 201 ? -15.332 10.028 1.662 1.00 96.75 201 LEU A O 1
ATOM 1664 N N . PRO A 1 202 ? -16.790 10.915 0.197 1.00 97.69 202 PRO A N 1
ATOM 1665 C CA . PRO A 1 202 ? -17.946 10.746 1.082 1.00 97.69 202 PRO A CA 1
ATOM 1666 C C . PRO A 1 202 ? -18.164 9.313 1.602 1.00 97.69 202 PRO A C 1
ATOM 1668 O O . PRO A 1 202 ? -18.716 9.127 2.686 1.00 97.69 202 PRO A O 1
ATOM 1671 N N . ILE A 1 203 ? -17.726 8.288 0.858 1.00 97.44 203 ILE A N 1
ATOM 1672 C CA . ILE A 1 203 ? -17.793 6.882 1.298 1.00 97.44 203 ILE A CA 1
ATOM 1673 C C . ILE A 1 203 ? -16.869 6.668 2.503 1.00 97.44 203 ILE A C 1
ATOM 1675 O O . ILE A 1 203 ? -17.251 6.028 3.482 1.00 97.44 203 ILE A O 1
ATOM 1679 N N . ILE A 1 204 ? -15.662 7.227 2.431 1.00 97.12 204 ILE A N 1
ATOM 1680 C CA . ILE A 1 204 ? -14.648 7.135 3.482 1.00 97.12 204 ILE A CA 1
ATOM 1681 C C . ILE A 1 204 ? -15.061 7.997 4.671 1.00 97.12 204 ILE A C 1
ATOM 1683 O O . ILE A 1 204 ? -14.997 7.525 5.800 1.00 97.12 204 ILE A O 1
ATOM 1687 N N . ASP A 1 205 ? -15.551 9.210 4.416 1.00 97.38 205 ASP A N 1
ATOM 1688 C CA . ASP A 1 205 ? -16.021 10.150 5.437 1.00 97.38 205 ASP A CA 1
ATOM 1689 C C . ASP A 1 205 ? -17.074 9.505 6.341 1.00 97.38 205 ASP A C 1
ATOM 1691 O O . ASP A 1 205 ? -16.972 9.549 7.569 1.00 97.38 205 ASP A O 1
ATOM 1695 N N . LYS A 1 206 ? -18.041 8.808 5.730 1.00 96.75 206 LYS A N 1
ATOM 1696 C CA . LYS A 1 206 ? -19.057 8.038 6.453 1.00 96.75 206 LYS A CA 1
ATOM 1697 C C . LYS A 1 206 ? -18.462 6.856 7.219 1.00 96.75 206 LYS A C 1
ATOM 1699 O O . LYS A 1 206 ? -18.880 6.608 8.344 1.00 96.75 206 LYS A O 1
ATOM 1704 N N . LEU A 1 207 ? -17.526 6.120 6.617 1.00 95.62 207 LEU A N 1
ATOM 1705 C CA . LEU A 1 207 ? -16.901 4.950 7.241 1.00 95.62 207 LEU A CA 1
ATOM 1706 C C . LEU A 1 207 ? -16.138 5.322 8.517 1.00 95.62 207 LEU A C 1
ATOM 1708 O O . LEU A 1 207 ? -16.189 4.588 9.501 1.00 95.62 207 LEU A O 1
ATOM 1712 N N . ILE A 1 208 ? -15.405 6.434 8.479 1.00 95.31 208 ILE A N 1
ATOM 1713 C CA . ILE A 1 208 ? -14.469 6.815 9.542 1.00 95.31 208 ILE A CA 1
ATOM 1714 C C . ILE A 1 208 ? -14.998 7.947 10.430 1.00 95.31 208 ILE A C 1
ATOM 1716 O O . ILE A 1 208 ? -14.316 8.348 11.374 1.00 95.31 208 ILE A O 1
ATOM 1720 N N . GLU A 1 209 ? -16.207 8.436 10.142 1.00 95.56 209 GLU A N 1
ATOM 1721 C CA . GLU A 1 209 ? -16.901 9.515 10.856 1.00 95.56 209 GLU A CA 1
ATOM 1722 C C . GLU A 1 209 ? -16.087 10.820 10.896 1.00 95.56 209 GLU A C 1
ATOM 1724 O O . GLU A 1 209 ? -15.979 11.480 11.931 1.00 95.56 209 GLU A O 1
ATOM 1729 N N . LEU A 1 210 ? -15.476 11.184 9.766 1.00 95.12 210 LEU A N 1
ATOM 1730 C CA . LEU A 1 210 ? -14.712 12.423 9.599 1.00 95.12 210 LEU A CA 1
ATOM 1731 C C . LEU A 1 210 ? -15.106 13.115 8.301 1.00 95.12 210 LEU A C 1
ATOM 1733 O O . LEU A 1 210 ? -15.476 12.462 7.339 1.00 95.12 210 LEU A O 1
ATOM 1737 N N . GLU A 1 211 ? -14.941 14.432 8.243 1.00 96.25 211 GLU A N 1
ATOM 1738 C CA . GLU A 1 211 ? -15.097 15.188 7.000 1.00 96.25 211 GLU A CA 1
ATOM 1739 C C . GLU A 1 211 ? -13.746 15.374 6.307 1.00 96.25 211 GLU A C 1
ATOM 1741 O O . GLU A 1 211 ? -12.769 15.841 6.913 1.00 96.25 211 GLU A O 1
ATOM 1746 N N . SER A 1 212 ? -13.697 15.033 5.023 1.00 95.81 212 SER A N 1
ATOM 1747 C CA . SER A 1 212 ? -12.534 15.270 4.175 1.00 95.81 212 SER A CA 1
ATOM 1748 C C . SER A 1 212 ? -12.375 16.747 3.783 1.00 95.81 212 SER A C 1
ATOM 1750 O O . SER A 1 212 ? -13.318 17.534 3.715 1.00 95.81 212 SER A O 1
ATOM 1752 N N . GLN A 1 213 ? -11.132 17.147 3.514 1.00 94.75 213 GLN A N 1
ATOM 1753 C CA . GLN A 1 213 ? -10.731 18.486 3.075 1.00 94.75 213 GLN A CA 1
ATOM 1754 C C . GLN A 1 213 ? -9.824 18.383 1.831 1.00 94.75 213 GLN A C 1
ATOM 1756 O O . GLN A 1 213 ? -8.635 18.713 1.909 1.00 94.75 213 GLN A O 1
ATOM 1761 N N . PRO A 1 214 ? -10.345 17.932 0.669 1.00 91.38 214 PRO A N 1
ATOM 1762 C CA . PRO A 1 214 ? -9.554 17.704 -0.550 1.00 91.38 214 PRO A CA 1
ATOM 1763 C C . PRO A 1 214 ? -8.805 18.948 -1.053 1.00 91.38 214 PRO A C 1
ATOM 1765 O O . PRO A 1 214 ? -7.734 18.853 -1.651 1.00 91.38 214 PRO A O 1
ATOM 1768 N N . GLN A 1 215 ? -9.308 20.145 -0.759 1.00 89.62 215 GLN A N 1
ATOM 1769 C CA . GLN A 1 215 ? -8.650 21.419 -1.053 1.00 89.62 215 GLN A CA 1
ATOM 1770 C C . GLN A 1 215 ? -7.324 21.614 -0.301 1.00 89.62 215 GLN A C 1
ATOM 1772 O O . GLN A 1 215 ? -6.462 22.361 -0.763 1.00 89.62 215 GLN A O 1
ATOM 1777 N N . LYS A 1 216 ? -7.148 20.950 0.848 1.00 85.31 216 LYS A N 1
ATOM 1778 C CA . LYS A 1 216 ? -5.894 20.942 1.618 1.00 85.31 216 LYS A CA 1
ATOM 1779 C C . LYS A 1 216 ? -4.995 19.762 1.263 1.00 85.31 216 LYS A C 1
ATOM 1781 O O . LYS A 1 216 ? -3.865 19.702 1.746 1.00 85.31 216 LYS A O 1
ATOM 1786 N N . ALA A 1 217 ? -5.479 18.843 0.428 1.00 84.31 217 ALA A N 1
ATOM 1787 C CA . ALA A 1 217 ? -4.753 17.638 0.099 1.00 84.31 217 ALA A CA 1
ATOM 1788 C C . ALA A 1 217 ? -3.484 17.959 -0.690 1.00 84.31 217 ALA A C 1
ATOM 1790 O O . ALA A 1 217 ? -3.459 18.752 -1.641 1.00 84.31 217 ALA A O 1
ATOM 1791 N N . SER A 1 218 ? -2.404 17.292 -0.314 1.00 78.62 218 SER A N 1
ATOM 1792 C CA . SER A 1 218 ? -1.126 17.461 -0.971 1.00 78.62 218 SER A CA 1
ATOM 1793 C C . SER A 1 218 ? -1.131 16.727 -2.309 1.00 78.62 218 SER A C 1
ATOM 1795 O O . SER A 1 218 ? -1.164 15.497 -2.385 1.00 78.62 218 SER A O 1
ATOM 1797 N N . LYS A 1 219 ? -1.059 17.494 -3.397 1.00 73.50 219 LYS A N 1
ATOM 1798 C CA . LYS A 1 219 ? -0.966 16.961 -4.76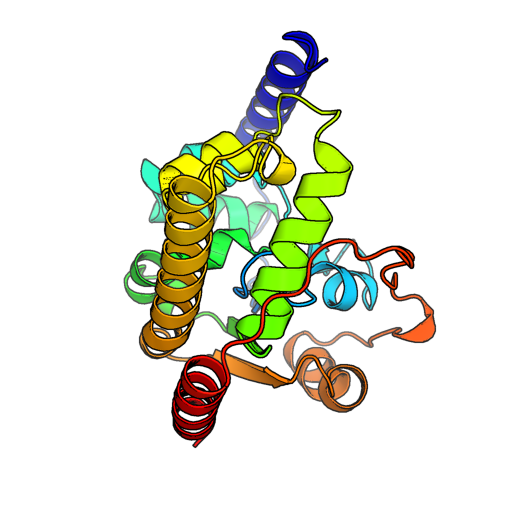0 1.00 73.50 219 LYS A CA 1
ATOM 1799 C C . LYS A 1 219 ? 0.493 16.791 -5.170 1.00 73.50 219 LYS A C 1
ATOM 1801 O O . LYS A 1 219 ? 1.369 17.560 -4.773 1.00 73.50 219 LYS A O 1
ATOM 1806 N N . ASN A 1 220 ? 0.761 15.768 -5.977 1.00 64.31 220 ASN A N 1
ATOM 1807 C CA . ASN A 1 220 ? 2.106 15.501 -6.470 1.00 64.31 220 ASN A CA 1
ATOM 1808 C C . ASN A 1 220 ? 2.557 16.666 -7.370 1.00 64.31 220 ASN A C 1
ATOM 1810 O O . ASN A 1 220 ? 2.011 16.857 -8.453 1.00 64.31 220 ASN A O 1
ATOM 1814 N N . LYS A 1 221 ? 3.530 17.460 -6.909 1.00 60.22 221 LYS A N 1
ATOM 1815 C CA . LYS A 1 221 ? 4.040 18.640 -7.632 1.00 60.22 221 LYS A CA 1
ATOM 1816 C C . LYS A 1 221 ? 5.054 18.286 -8.722 1.00 60.22 221 LYS A C 1
ATOM 1818 O O . LYS A 1 221 ? 5.499 19.183 -9.435 1.00 60.22 221 LYS A O 1
ATOM 1823 N N . ASN A 1 222 ? 5.444 17.014 -8.846 1.00 60.44 222 ASN A N 1
ATOM 1824 C CA . ASN A 1 222 ? 6.458 16.640 -9.818 1.00 60.44 222 ASN A CA 1
ATOM 1825 C C . ASN A 1 222 ? 5.906 16.702 -11.252 1.00 60.44 222 ASN A C 1
ATOM 1827 O O . ASN A 1 222 ? 5.040 15.908 -11.627 1.00 60.44 222 ASN A O 1
ATOM 1831 N N . LYS A 1 223 ? 6.420 17.654 -12.036 1.00 56.59 223 LYS A N 1
ATOM 1832 C CA . LYS A 1 223 ? 6.026 17.886 -13.432 1.00 56.59 223 LYS A CA 1
ATOM 1833 C C . LYS A 1 223 ? 6.882 17.105 -14.431 1.00 56.59 223 LYS A C 1
ATOM 1835 O O . LYS A 1 223 ? 6.411 16.847 -15.533 1.00 56.59 223 LYS A O 1
ATOM 1840 N N . THR A 1 224 ? 8.090 16.691 -14.053 1.00 60.62 224 THR A N 1
ATOM 1841 C CA . THR A 1 224 ? 9.024 16.028 -14.968 1.00 60.62 224 THR A CA 1
ATOM 1842 C C . THR A 1 224 ? 8.940 14.518 -14.769 1.00 60.62 224 THR A C 1
ATOM 1844 O O . THR A 1 224 ? 9.426 13.982 -13.773 1.00 60.62 224 THR A O 1
ATOM 1847 N N . LYS A 1 225 ? 8.268 13.831 -15.697 1.00 73.19 225 LYS A N 1
ATOM 1848 C CA . LYS A 1 225 ? 8.272 12.365 -15.797 1.00 73.19 225 LYS A CA 1
ATOM 1849 C C . LYS A 1 225 ? 9.224 11.990 -16.926 1.00 73.19 225 LYS A C 1
ATOM 1851 O O . LYS A 1 225 ? 9.007 12.429 -18.050 1.00 73.19 225 LYS A O 1
ATOM 1856 N N . SER A 1 226 ? 10.275 11.237 -16.620 1.00 80.88 226 SER A N 1
ATOM 1857 C CA . SER A 1 226 ? 11.268 10.789 -17.605 1.00 80.88 226 SER A CA 1
ATOM 1858 C C . SER A 1 226 ? 10.985 9.383 -18.131 1.00 80.88 226 SER A C 1
ATOM 1860 O O . SER A 1 226 ? 11.477 9.028 -19.195 1.00 80.88 226 SER A O 1
ATOM 1862 N N . PHE A 1 227 ? 10.194 8.593 -17.402 1.00 90.50 227 PHE A N 1
ATOM 1863 C CA . PHE A 1 227 ? 9.870 7.215 -17.749 1.00 90.50 227 PHE A CA 1
ATOM 1864 C C . PHE A 1 227 ? 8.366 7.020 -17.967 1.00 90.50 227 PHE A C 1
ATOM 1866 O O . PHE A 1 227 ? 7.545 7.473 -17.162 1.00 90.50 227 PHE A O 1
ATOM 1873 N N . GLU A 1 228 ? 8.012 6.288 -19.017 1.00 92.88 228 GLU A N 1
ATOM 1874 C CA . GLU A 1 228 ? 6.645 5.880 -19.321 1.00 92.88 228 GLU A CA 1
ATOM 1875 C C . GLU A 1 228 ? 6.617 4.382 -19.629 1.00 92.88 228 GLU A C 1
ATOM 1877 O O . GLU A 1 228 ? 7.424 3.875 -20.404 1.00 92.88 228 GLU A O 1
ATOM 1882 N N . TYR A 1 229 ? 5.688 3.677 -18.991 1.00 95.12 229 TYR A N 1
ATOM 1883 C CA . TYR A 1 229 ? 5.408 2.269 -19.227 1.00 95.12 229 TYR A CA 1
ATOM 1884 C C . TYR A 1 229 ? 3.949 2.123 -19.646 1.00 95.12 229 TYR A C 1
ATOM 1886 O O . TYR A 1 229 ? 3.058 2.690 -19.007 1.00 95.12 229 TYR A O 1
ATOM 1894 N N . SER A 1 230 ? 3.720 1.336 -20.695 1.00 96.50 230 SER A N 1
ATOM 1895 C CA . SER A 1 230 ? 2.399 1.037 -21.236 1.00 96.50 230 SER A CA 1
ATOM 1896 C C . SER A 1 230 ? 2.305 -0.445 -21.571 1.00 96.50 230 SER A C 1
ATOM 1898 O O . SER A 1 230 ? 3.139 -0.971 -22.308 1.00 96.50 230 SER A O 1
ATOM 1900 N N . ASN A 1 231 ? 1.289 -1.107 -21.027 1.00 97.62 231 ASN A N 1
ATOM 1901 C CA . ASN A 1 231 ? 0.923 -2.473 -21.366 1.00 97.62 231 ASN A CA 1
ATOM 1902 C C . ASN A 1 231 ? -0.614 -2.580 -21.400 1.00 97.62 231 ASN A C 1
ATOM 1904 O O . ASN A 1 231 ? -1.243 -2.788 -20.359 1.00 97.62 231 ASN A O 1
ATOM 1908 N N . PRO A 1 232 ? -1.235 -2.399 -22.581 1.00 97.44 232 PRO A N 1
ATOM 1909 C CA . PRO A 1 232 ? -2.691 -2.401 -22.717 1.00 97.44 232 PRO A CA 1
ATOM 1910 C C . PRO A 1 232 ? -3.353 -3.724 -22.322 1.00 97.44 232 PRO A C 1
ATOM 1912 O O . PRO A 1 232 ? -4.466 -3.706 -21.801 1.00 97.44 232 PRO A O 1
ATOM 1915 N N . ASP A 1 233 ? -2.686 -4.859 -22.548 1.00 98.00 233 ASP A N 1
ATOM 1916 C CA . ASP A 1 233 ? -3.226 -6.172 -22.188 1.00 98.00 233 ASP A CA 1
ATOM 1917 C C . ASP A 1 233 ? -3.264 -6.357 -20.667 1.00 98.00 233 ASP A C 1
ATOM 1919 O O . ASP A 1 233 ? -4.289 -6.776 -20.132 1.00 98.00 233 ASP A O 1
ATOM 1923 N N . LEU A 1 234 ? -2.199 -5.950 -19.967 1.00 98.06 234 LEU A N 1
ATOM 1924 C CA . LEU A 1 234 ? -2.146 -5.944 -18.501 1.00 98.06 234 LEU A CA 1
ATOM 1925 C C . LEU A 1 234 ? -3.208 -5.013 -17.898 1.00 98.06 234 LEU A C 1
ATOM 1927 O O . LEU A 1 234 ? -3.891 -5.377 -16.943 1.00 98.06 234 LEU A O 1
ATOM 1931 N N . ASP A 1 235 ? -3.370 -3.813 -18.460 1.00 98.19 235 ASP A N 1
ATOM 1932 C CA . ASP A 1 235 ? -4.383 -2.861 -17.998 1.00 98.19 235 ASP A CA 1
ATOM 1933 C C . ASP A 1 235 ? -5.814 -3.376 -18.260 1.00 98.19 235 ASP A C 1
ATOM 1935 O O . ASP A 1 235 ? -6.706 -3.139 -17.440 1.00 98.19 235 ASP A O 1
ATOM 1939 N N . ARG A 1 236 ? -6.042 -4.103 -19.366 1.00 98.31 236 ARG A N 1
ATOM 1940 C CA . ARG A 1 236 ? -7.323 -4.767 -19.660 1.00 98.31 236 ARG A CA 1
ATOM 1941 C C . ARG A 1 236 ? -7.608 -5.888 -18.663 1.00 98.31 236 ARG A C 1
ATOM 1943 O O . ARG A 1 236 ? -8.686 -5.887 -18.074 1.00 98.31 236 ARG A O 1
ATOM 1950 N N . GLU A 1 237 ? -6.650 -6.787 -18.433 1.00 98.25 237 GLU A N 1
ATOM 1951 C CA . GLU A 1 237 ? -6.781 -7.877 -17.453 1.00 98.25 237 GLU A CA 1
ATOM 1952 C C . GLU A 1 237 ? -7.062 -7.323 -16.050 1.00 98.25 237 GLU A C 1
ATOM 1954 O O . GLU A 1 237 ? -7.965 -7.787 -15.352 1.00 98.25 237 GLU A O 1
ATOM 1959 N N . TYR A 1 238 ? -6.330 -6.280 -15.651 1.00 98.38 238 TYR A N 1
ATOM 1960 C CA . TYR A 1 238 ? -6.556 -5.593 -14.386 1.00 98.38 238 TYR A CA 1
ATOM 1961 C C . TYR A 1 238 ? -7.974 -5.039 -14.288 1.00 98.38 238 TYR A C 1
ATOM 1963 O O . TYR A 1 238 ? -8.639 -5.239 -13.275 1.00 98.38 238 TYR A O 1
ATOM 1971 N N . LYS A 1 239 ? -8.455 -4.368 -15.341 1.00 97.81 239 LYS A N 1
ATOM 1972 C CA . LYS A 1 239 ? -9.808 -3.812 -15.361 1.00 97.81 239 LYS A CA 1
ATOM 1973 C C . LYS A 1 239 ? -10.855 -4.911 -15.163 1.00 97.81 239 LYS A C 1
ATOM 1975 O O . LYS A 1 239 ? -11.684 -4.786 -14.266 1.00 97.81 239 LYS A O 1
ATOM 1980 N N . GLU A 1 240 ? -10.771 -5.996 -15.932 1.00 97.75 240 GLU A N 1
ATOM 1981 C CA . GLU A 1 240 ? -11.676 -7.147 -15.810 1.00 97.75 240 GLU A CA 1
ATOM 1982 C C . GLU A 1 240 ? -11.654 -7.755 -14.400 1.00 97.75 240 GLU A C 1
ATOM 1984 O O . GLU A 1 240 ? -12.699 -8.122 -13.862 1.00 97.75 240 GLU A O 1
ATOM 1989 N N . MET A 1 241 ? -10.474 -7.839 -13.780 1.00 97.81 241 MET A N 1
ATOM 1990 C CA . MET A 1 241 ? -10.324 -8.296 -12.399 1.00 97.81 241 MET A CA 1
ATOM 1991 C C . MET A 1 241 ? -11.006 -7.342 -11.415 1.00 97.81 241 MET A C 1
ATOM 1993 O O . MET A 1 241 ? -11.776 -7.784 -10.567 1.00 97.81 241 MET A O 1
ATOM 1997 N N . THR A 1 242 ? -10.763 -6.035 -11.531 1.00 97.56 242 THR A N 1
ATOM 1998 C CA . THR A 1 242 ? -11.341 -5.043 -10.616 1.00 97.56 242 THR A CA 1
ATOM 1999 C C . THR A 1 242 ? -12.846 -4.876 -10.776 1.00 97.56 242 THR A C 1
ATOM 2001 O O . THR A 1 242 ? -13.521 -4.608 -9.786 1.00 97.56 242 THR A O 1
ATOM 2004 N N . ASP A 1 243 ? -13.381 -5.072 -11.983 1.00 96.62 243 ASP A N 1
ATOM 2005 C CA . ASP A 1 243 ? -14.823 -5.061 -12.231 1.00 96.62 243 ASP A CA 1
ATOM 2006 C C . ASP A 1 243 ? -15.499 -6.233 -11.493 1.00 96.62 243 ASP A C 1
ATOM 2008 O O . ASP A 1 243 ? -16.558 -6.046 -10.899 1.00 96.62 243 ASP A O 1
ATOM 2012 N N . LYS A 1 244 ? -14.854 -7.410 -11.433 1.00 95.94 244 LYS A N 1
ATOM 2013 C CA . LYS A 1 244 ? -15.337 -8.567 -10.653 1.00 95.94 244 LYS A CA 1
ATOM 2014 C C . LYS A 1 244 ? -15.243 -8.357 -9.144 1.00 95.94 244 LYS A C 1
ATOM 2016 O O . LYS A 1 244 ? -16.139 -8.775 -8.432 1.00 95.94 244 LYS A O 1
ATOM 2021 N N . LEU A 1 245 ? -14.175 -7.722 -8.655 1.00 94.94 245 LEU A N 1
ATOM 2022 C CA . LEU A 1 245 ? -13.989 -7.459 -7.219 1.00 94.94 245 LEU A CA 1
ATOM 2023 C C . LEU A 1 245 ? -15.006 -6.457 -6.648 1.00 94.94 245 LEU A C 1
ATOM 2025 O O . LEU A 1 245 ? -15.185 -6.384 -5.437 1.00 94.94 245 LEU A O 1
ATOM 2029 N N . ARG A 1 246 ? -15.632 -5.654 -7.513 1.00 91.38 246 ARG A N 1
ATOM 2030 C CA . ARG A 1 246 ? -16.642 -4.652 -7.147 1.00 91.38 246 ARG A CA 1
ATOM 2031 C C . ARG A 1 246 ? -18.080 -5.163 -7.223 1.00 91.38 246 ARG A C 1
ATOM 2033 O O . ARG A 1 246 ? -18.963 -4.450 -6.750 1.00 91.38 246 ARG A O 1
ATOM 2040 N N . ALA A 1 247 ? -18.298 -6.288 -7.900 1.00 79.88 247 ALA A N 1
ATOM 2041 C CA . ALA A 1 247 ? -19.612 -6.875 -8.140 1.00 79.88 247 ALA A CA 1
ATOM 2042 C C . ALA A 1 247 ? -20.082 -7.674 -6.922 1.00 79.88 247 ALA A C 1
ATOM 2044 O O . ALA A 1 247 ? -21.288 -7.567 -6.608 1.00 79.88 247 ALA A O 1
#

Radius of gyration: 18.03 Å; chains: 1; bounding box: 45×37×52 Å

Organism: NCBI:txid2517819

Sequence (247 aa):
MSSPLAKVAKNSEAFLDAAKVNLSRQPSNKQNTAYLISPFKTGTYYLSSCYKSDYVQQQPMQYLSLKKLDKNFSTFFEKRKDFLNLKLECSGFWSVYLEELANDDLAKNLTYICLLRPPSKWISSVINYWGILDYLKFDYLNELFWKNKVGVDLTDFNLKTEKEKAMVLNRLADFYMDFTRKTALLENVIYLDLNKIDEQLPIIDKLIELESQPQKASKNKNKTKSFEYSNPDLDREYKEMTDKLRA

Foldseek 3Di:
DADPVVVVVLVVVLVVVVVLLVVDPDPQPVQQEEEAQAAPQLCLQQLQQQFDCLAEPECPSVLNCLVPCVPPVQVVVVSNCSSSVHLYYSYNLSLLCLVVLLPHPVNLPGAYEYADDQLQSRLLRLLQVQVVCLVNPDDSCQVSPCCPRLVARSHPLVVDDPVNVVVRSVSSLVSNLVSLLSNVSRDHYDYDYSVCVVVVVVVSCVSSVHGTRSVSGDDDPDPDRPDGGDDVVSRVVSVVSVVVVND

pLDDT: mean 90.43, std 11.65, range [33.62, 98.69]

Secondary structure (DSSP, 8-state):
---HHHHHHHHHHHHHHHHHHHH----------EEE-PPTTSSHHHHHHTS-TTTEEESTTHHHHHHHTTT-HHHHHHHHHHHH--SEEE-GGGGG-HHHHHHSTTGGGS-EEEEE--HHHHHHHHHHHHHHGGG-S--HHIIIIIIIII----TTGGGS-HHHHHHHHHHHHHHHHHHHHHGGGSSSEEEEEGGGHHHHHHHHHHHHT----GGGS--------------HHHHHHHHHHHHHHT-